Protein AF-A0A3B0RKB7-F1 (afdb_monomer_lite)

Organism: NCBI:txid652676

Radius of gyration: 38.36 Å; chains: 1; bounding box: 71×68×132 Å

Structure (mmCIF, N/CA/C/O backbone):
data_AF-A0A3B0RKB7-F1
#
_entry.id   AF-A0A3B0RKB7-F1
#
loop_
_atom_site.group_PDB
_atom_site.id
_atom_site.type_symbol
_atom_site.label_atom_id
_atom_site.label_alt_id
_atom_site.label_comp_id
_atom_site.label_asym_id
_atom_site.label_entity_id
_atom_site.label_seq_id
_atom_site.pdbx_PDB_ins_code
_atom_site.Cartn_x
_atom_site.Cartn_y
_atom_site.Cartn_z
_atom_site.occupancy
_atom_site.B_iso_or_equiv
_atom_site.auth_seq_id
_atom_site.auth_comp_id
_atom_site.auth_asym_id
_atom_site.auth_atom_id
_atom_site.pdbx_PDB_model_num
ATOM 1 N N . MET A 1 1 ? 7.328 -28.550 -30.273 1.00 40.41 1 MET A N 1
ATOM 2 C CA . MET A 1 1 ? 6.424 -29.205 -29.307 1.00 40.41 1 MET A CA 1
ATOM 3 C C . MET A 1 1 ? 5.459 -28.161 -28.787 1.00 40.41 1 MET A C 1
ATOM 5 O O . MET A 1 1 ? 5.864 -27.278 -28.044 1.00 40.41 1 MET A O 1
ATOM 9 N N . ALA A 1 2 ? 4.229 -28.211 -29.284 1.00 36.44 2 ALA A N 1
ATOM 10 C CA . ALA A 1 2 ? 3.105 -27.422 -28.811 1.00 36.44 2 ALA A CA 1
ATOM 11 C C . ALA A 1 2 ? 2.296 -28.292 -27.849 1.00 36.44 2 ALA A C 1
ATOM 13 O O . ALA A 1 2 ? 2.027 -29.433 -28.205 1.00 36.44 2 ALA A O 1
ATOM 14 N N . LEU A 1 3 ? 1.892 -27.751 -26.698 1.00 37.16 3 LEU A N 1
ATOM 15 C CA . LEU A 1 3 ? 0.678 -28.160 -25.993 1.00 37.16 3 LEU A CA 1
ATOM 16 C C . LEU A 1 3 ? 0.089 -26.943 -25.265 1.00 37.16 3 LEU A C 1
ATOM 18 O O . LEU A 1 3 ? 0.672 -26.402 -24.329 1.00 37.16 3 LEU A O 1
ATOM 22 N N . PHE A 1 4 ? -1.073 -26.524 -25.759 1.00 32.53 4 PHE A N 1
ATOM 23 C CA . PHE A 1 4 ? -2.111 -25.806 -25.028 1.00 32.53 4 PHE A CA 1
ATOM 24 C C . PHE A 1 4 ? -2.718 -26.743 -23.980 1.00 32.53 4 PHE A C 1
ATOM 26 O O . PHE A 1 4 ? -3.064 -27.859 -24.351 1.00 32.53 4 PHE A O 1
ATOM 33 N N . VAL A 1 5 ? -2.979 -26.254 -22.762 1.00 32.72 5 VAL A N 1
ATOM 34 C CA . VAL A 1 5 ? -4.225 -26.555 -22.032 1.00 32.72 5 VAL A CA 1
ATOM 35 C C . VAL A 1 5 ? -4.619 -25.317 -21.221 1.00 32.72 5 VAL A C 1
ATOM 37 O O . VAL A 1 5 ? -3.939 -24.911 -20.282 1.00 32.72 5 VAL A O 1
ATOM 40 N N . SER A 1 6 ? -5.722 -24.710 -21.652 1.00 32.00 6 SER A N 1
ATOM 41 C CA . SER A 1 6 ? -6.521 -23.719 -20.938 1.00 32.00 6 SER A CA 1
ATOM 42 C C . SER A 1 6 ? -7.272 -24.343 -19.757 1.00 32.00 6 SER A C 1
ATOM 44 O O . SER A 1 6 ? -7.524 -25.542 -19.740 1.00 32.00 6 SER A O 1
ATOM 46 N N . SER A 1 7 ? -7.808 -23.462 -18.908 1.00 28.98 7 SER A N 1
ATOM 47 C CA . SER A 1 7 ? -9.035 -23.648 -18.117 1.00 28.98 7 SER A CA 1
ATOM 48 C C . SER A 1 7 ? -8.859 -24.011 -16.641 1.00 28.98 7 SER A C 1
ATOM 50 O O . SER A 1 7 ? -8.606 -25.152 -16.275 1.00 28.98 7 SER A O 1
ATOM 52 N N . ALA A 1 8 ? -9.092 -23.007 -15.793 1.00 29.38 8 ALA A N 1
ATOM 53 C CA . ALA A 1 8 ? -9.737 -23.168 -14.491 1.00 29.38 8 ALA A CA 1
ATOM 54 C C . ALA A 1 8 ? -10.339 -21.816 -14.062 1.00 29.38 8 ALA A C 1
ATOM 56 O O . ALA A 1 8 ? -9.930 -21.211 -13.074 1.00 29.38 8 ALA A O 1
ATOM 57 N N . MET A 1 9 ? -11.299 -21.313 -14.845 1.00 31.69 9 MET A N 1
ATOM 58 C CA . MET A 1 9 ? -12.360 -20.484 -14.276 1.00 31.69 9 MET A CA 1
ATOM 59 C C . MET A 1 9 ? -13.387 -21.450 -13.700 1.00 31.69 9 MET A C 1
ATOM 61 O O . MET A 1 9 ? -14.081 -22.130 -14.447 1.00 31.69 9 MET A O 1
ATOM 65 N N . ALA A 1 10 ? -13.413 -21.563 -12.376 1.00 33.31 10 ALA A N 1
ATOM 66 C CA . ALA A 1 10 ? -14.471 -22.265 -11.674 1.00 33.31 10 ALA A CA 1
ATOM 67 C C . ALA A 1 10 ? -15.541 -21.240 -11.292 1.00 33.31 10 ALA A C 1
ATOM 69 O O . ALA A 1 10 ? -15.336 -20.406 -10.408 1.00 33.31 10 ALA A O 1
ATOM 70 N N . GLU A 1 11 ? -16.665 -21.311 -12.003 1.00 31.22 11 GLU A N 1
ATOM 71 C CA . GLU A 1 11 ? -17.961 -20.801 -11.574 1.00 31.22 11 GLU A CA 1
ATOM 72 C C . GLU A 1 11 ? -18.261 -21.304 -10.158 1.00 31.22 11 GLU A C 1
ATOM 74 O O . GLU A 1 11 ? -18.410 -22.503 -9.915 1.00 31.22 11 GLU A O 1
ATOM 79 N N . VAL A 1 12 ? -18.371 -20.378 -9.208 1.00 31.81 12 VAL A N 1
ATOM 80 C CA . VAL A 1 12 ? -19.021 -20.651 -7.928 1.00 31.81 12 VAL A CA 1
ATOM 81 C C . VAL A 1 12 ? -20.514 -20.468 -8.162 1.00 31.81 12 VAL A C 1
ATOM 83 O O . VAL A 1 12 ? -21.042 -19.361 -8.120 1.00 31.81 12 VAL A O 1
ATOM 86 N N . VAL A 1 13 ? -21.168 -21.586 -8.465 1.00 31.70 13 VAL A N 1
ATOM 87 C CA . VAL A 1 13 ? -22.622 -21.734 -8.504 1.00 31.70 13 VAL A CA 1
ATOM 88 C C . VAL A 1 13 ? -23.181 -21.438 -7.110 1.00 31.70 13 VAL A C 1
ATOM 90 O O . VAL A 1 13 ? -22.896 -22.150 -6.144 1.00 31.70 13 VAL A O 1
ATOM 93 N N . GLU A 1 14 ? -23.980 -20.377 -7.016 1.00 31.56 14 GLU A N 1
ATOM 94 C CA . GLU A 1 14 ? -24.780 -20.028 -5.845 1.00 31.56 14 GLU A CA 1
ATOM 95 C C . GLU A 1 14 ? -25.732 -21.182 -5.488 1.00 31.56 14 GLU A C 1
ATOM 97 O O . GLU A 1 14 ? -26.512 -21.654 -6.316 1.00 31.56 14 GLU A O 1
ATOM 102 N N . ARG A 1 15 ? -25.702 -21.627 -4.226 1.00 29.97 15 ARG A N 1
ATOM 103 C CA . ARG A 1 15 ? -26.813 -22.374 -3.620 1.00 29.97 15 ARG A CA 1
ATOM 104 C C . ARG A 1 15 ? -27.530 -21.478 -2.609 1.00 29.97 15 ARG A C 1
ATOM 106 O O . ARG A 1 15 ? -26.854 -20.803 -1.830 1.00 29.97 15 ARG A O 1
ATOM 113 N N . PRO A 1 16 ? -28.874 -21.506 -2.573 1.00 29.52 16 PRO A N 1
ATOM 114 C CA . PRO A 1 16 ? -29.663 -20.660 -1.694 1.00 29.52 16 PRO A CA 1
ATOM 115 C C . PRO A 1 16 ? -29.533 -21.162 -0.256 1.00 29.52 16 PRO A C 1
ATOM 117 O O . PRO A 1 16 ? -29.883 -22.302 0.058 1.00 29.52 16 PRO A O 1
ATOM 120 N N . TRP A 1 17 ? -29.016 -20.312 0.625 1.00 29.84 17 TRP A N 1
ATOM 121 C CA . TRP A 1 17 ? -29.070 -20.557 2.059 1.00 29.84 17 TRP A CA 1
ATOM 122 C C . TRP A 1 17 ? -30.499 -20.310 2.543 1.00 29.84 17 TRP A C 1
ATOM 124 O O . TRP A 1 17 ? -31.048 -19.225 2.381 1.00 29.84 17 TRP A O 1
ATOM 134 N N . LYS A 1 18 ? -31.112 -21.351 3.113 1.00 29.58 18 LYS A N 1
ATOM 135 C CA . LYS A 1 18 ? -32.343 -21.243 3.898 1.00 29.58 18 LYS A CA 1
ATOM 136 C C . LYS A 1 18 ? -32.011 -20.525 5.204 1.00 29.58 18 LYS A C 1
ATOM 138 O O . LYS A 1 18 ? -31.217 -21.036 5.992 1.00 29.58 18 LYS A O 1
ATOM 143 N N . ASP A 1 19 ? -32.642 -19.377 5.414 1.00 31.34 19 ASP A N 1
ATOM 144 C CA . ASP A 1 19 ? -32.567 -18.597 6.646 1.00 31.34 19 ASP A CA 1
ATOM 145 C C . ASP A 1 19 ? -33.030 -19.422 7.862 1.00 31.34 19 ASP A C 1
ATOM 147 O O . ASP A 1 19 ? -34.172 -19.897 7.883 1.00 31.34 19 ASP A O 1
ATOM 151 N N . PRO A 1 20 ? -32.214 -19.574 8.921 1.00 35.06 20 PRO A N 1
ATOM 152 C CA . PRO A 1 20 ? -32.759 -19.830 10.243 1.00 35.06 20 PRO A CA 1
ATOM 153 C C . PRO A 1 20 ? -33.462 -18.553 10.722 1.00 35.06 20 PRO A C 1
ATOM 155 O O . PRO A 1 20 ? -32.909 -17.459 10.629 1.00 35.06 20 PRO A O 1
ATOM 158 N N . ALA A 1 21 ? -34.698 -18.712 11.202 1.00 31.23 21 ALA A N 1
ATOM 159 C CA . ALA A 1 21 ? -35.608 -17.643 11.604 1.00 31.23 21 ALA A CA 1
ATOM 160 C C . ALA A 1 21 ? -34.891 -16.453 12.265 1.00 31.23 21 ALA A C 1
ATOM 162 O O . ALA A 1 21 ? -34.249 -16.591 13.310 1.00 31.23 21 ALA A O 1
ATOM 163 N N . ALA A 1 22 ? -35.025 -15.285 11.633 1.00 30.47 22 ALA A N 1
ATOM 164 C CA . ALA A 1 22 ? -34.419 -14.048 12.085 1.00 30.47 22 ALA A CA 1
ATOM 165 C C . ALA A 1 22 ? -34.846 -13.740 13.535 1.00 30.47 22 ALA A C 1
ATOM 167 O O . ALA A 1 22 ? -36.049 -13.672 13.819 1.00 30.47 22 ALA A O 1
ATOM 168 N N . PRO A 1 23 ? -33.906 -13.520 14.472 1.00 34.72 23 PRO A N 1
ATOM 169 C CA . PRO A 1 23 ? -34.245 -12.892 15.738 1.00 34.72 23 PRO A CA 1
ATOM 170 C C . PRO A 1 23 ? -34.828 -11.505 15.445 1.00 34.72 23 PRO A C 1
ATOM 172 O O . PRO A 1 23 ? -34.351 -10.804 14.550 1.00 34.72 23 PRO A O 1
ATOM 175 N N . LYS A 1 24 ? -35.890 -11.137 16.176 1.00 34.59 24 LYS A N 1
ATOM 176 C CA . LYS A 1 24 ? -36.628 -9.875 16.014 1.00 34.59 24 LYS A CA 1
ATOM 177 C C . LYS A 1 24 ? -35.665 -8.711 15.767 1.00 34.59 24 LYS A C 1
ATOM 179 O O . LYS A 1 24 ? -34.749 -8.491 16.555 1.00 34.59 24 LYS A O 1
ATOM 184 N N . GLU A 1 25 ? -35.900 -8.001 14.666 1.00 33.22 25 GLU A N 1
ATOM 185 C CA . GLU A 1 25 ? -35.140 -6.845 14.198 1.00 33.22 25 GLU A CA 1
ATOM 186 C C . GLU A 1 25 ? -34.996 -5.817 15.336 1.00 33.22 25 GLU A C 1
ATOM 188 O O . GLU A 1 25 ? -35.903 -5.030 15.607 1.00 33.22 25 GLU A O 1
ATOM 193 N N . ILE A 1 26 ? -33.854 -5.825 16.033 1.00 40.03 26 ILE A N 1
ATOM 194 C CA . ILE A 1 26 ? -33.471 -4.729 16.926 1.00 40.03 26 ILE A CA 1
ATOM 195 C C . ILE A 1 26 ? -33.135 -3.568 15.997 1.00 40.03 26 ILE A C 1
ATOM 197 O O . ILE A 1 26 ? -32.003 -3.449 15.534 1.00 40.03 26 ILE A O 1
ATOM 201 N N . ARG A 1 27 ? -34.130 -2.744 15.653 1.00 37.91 27 ARG A N 1
ATOM 202 C CA . ARG A 1 27 ? -33.900 -1.516 14.892 1.00 37.91 27 ARG A CA 1
ATOM 203 C C . ARG A 1 27 ? -33.059 -0.578 15.758 1.00 37.91 27 ARG A C 1
ATOM 205 O O . ARG A 1 27 ? -33.562 -0.107 16.777 1.00 37.91 27 ARG A O 1
ATOM 212 N N . PRO A 1 28 ? -31.812 -0.248 15.376 1.00 38.72 28 PRO A N 1
ATOM 213 C CA . PRO A 1 28 ? -31.050 0.775 16.069 1.00 38.72 28 PRO A CA 1
ATOM 214 C C . PRO A 1 28 ? -31.625 2.134 15.654 1.00 38.72 28 PRO A C 1
ATOM 216 O O . PRO A 1 28 ? -31.127 2.795 14.743 1.00 38.72 28 PRO A O 1
ATOM 219 N N . THR A 1 29 ? -32.735 2.548 16.261 1.00 38.84 29 THR A N 1
ATOM 220 C CA . THR A 1 29 ? -33.325 3.860 15.995 1.00 38.84 29 THR A CA 1
ATOM 221 C C . THR A 1 29 ? -32.452 4.937 16.635 1.00 38.84 29 THR A C 1
ATOM 223 O O . THR A 1 29 ? -32.434 5.104 17.849 1.00 38.84 29 THR A O 1
ATOM 226 N N . GLY A 1 30 ? -31.701 5.669 15.809 1.00 43.53 30 GLY A N 1
ATOM 227 C CA . GLY A 1 30 ? -31.130 6.977 16.156 1.00 43.53 30 GLY A CA 1
ATOM 228 C C . GLY A 1 30 ? -29.732 7.004 16.787 1.00 43.53 30 GLY A C 1
ATOM 229 O O . GLY A 1 30 ? -29.121 8.069 16.793 1.00 43.53 30 GLY A O 1
ATOM 230 N N . PHE A 1 31 ? -29.188 5.874 17.248 1.00 50.78 31 PHE A N 1
ATOM 231 C CA . PHE A 1 31 ? -27.936 5.849 18.022 1.00 50.78 31 PHE A CA 1
ATOM 232 C C . PHE A 1 31 ? -26.692 6.352 17.256 1.00 50.78 31 PHE A C 1
ATOM 234 O O . PHE A 1 31 ? -25.993 7.227 17.752 1.00 50.78 31 PHE A O 1
ATOM 241 N N . PHE A 1 32 ? -26.421 5.872 16.036 1.00 46.78 32 PHE A N 1
ATOM 242 C CA . PHE A 1 32 ? -25.223 6.301 15.286 1.00 46.78 32 PHE A CA 1
ATOM 243 C C . PHE A 1 32 ? -25.422 7.572 14.454 1.00 46.78 32 PHE A C 1
ATOM 245 O O . PHE A 1 32 ? -24.451 8.264 14.157 1.00 46.78 32 PHE A O 1
ATOM 252 N N . ASN A 1 33 ? -26.666 7.932 14.124 1.00 47.78 33 ASN A N 1
ATOM 253 C CA . ASN A 1 33 ? -26.945 9.170 13.390 1.00 47.78 33 ASN A CA 1
ATOM 254 C C . ASN A 1 33 ? -26.609 10.427 14.213 1.00 47.78 33 ASN A C 1
ATOM 256 O O . ASN A 1 33 ? -26.346 11.472 13.625 1.00 47.78 33 ASN A O 1
ATOM 260 N N . SER A 1 34 ? -26.581 10.336 15.549 1.00 49.94 34 SER A N 1
ATOM 261 C CA . SER A 1 34 ? -26.167 11.432 16.439 1.00 49.94 34 SER A CA 1
ATOM 262 C C . SER A 1 34 ? -24.643 11.584 16.569 1.00 49.94 34 SER A C 1
ATOM 264 O O . SER A 1 34 ? -24.177 12.637 16.999 1.00 49.94 34 SER A O 1
ATOM 266 N N . LEU A 1 35 ? -23.869 10.562 16.176 1.00 39.78 35 LEU A N 1
ATOM 267 C CA . LEU A 1 35 ? -22.399 10.565 16.172 1.00 39.78 35 LEU A CA 1
ATOM 268 C C . LEU A 1 35 ? -21.805 11.047 14.838 1.00 39.78 35 LEU A C 1
ATOM 270 O O . LEU A 1 35 ? -20.595 11.248 14.736 1.00 39.78 35 LEU A O 1
ATOM 274 N N . LEU A 1 36 ? -22.637 11.244 13.811 1.00 41.34 36 LEU A N 1
ATOM 275 C CA . LEU A 1 36 ? -22.221 11.878 12.565 1.00 41.34 36 LEU A CA 1
ATOM 276 C C . LEU A 1 36 ? -22.154 13.401 12.768 1.00 41.34 36 LEU A C 1
ATOM 278 O O . LEU A 1 36 ? -23.116 13.982 13.281 1.00 41.34 36 LEU A O 1
ATOM 282 N N . PRO A 1 37 ? -21.071 14.085 12.351 1.00 35.31 37 PRO A N 1
ATOM 283 C CA . PRO A 1 37 ? -21.061 15.541 12.350 1.00 35.31 37 PRO A CA 1
ATOM 284 C C . PRO A 1 37 ? -22.227 16.042 11.489 1.00 35.31 37 PRO A C 1
ATOM 286 O O . PRO A 1 37 ? -22.375 15.638 10.331 1.00 35.31 37 PRO A O 1
ATOM 289 N N . LYS A 1 38 ? -23.077 16.913 12.056 1.00 38.44 38 LYS A N 1
ATOM 290 C CA . LYS A 1 38 ? -24.093 17.643 11.282 1.00 38.44 38 LYS A CA 1
ATOM 291 C C . LYS A 1 38 ? -23.372 18.299 10.106 1.00 38.44 38 LYS A C 1
ATOM 293 O O . LYS A 1 38 ? -22.396 19.004 10.342 1.00 38.44 38 LYS A O 1
ATOM 298 N N . LYS A 1 39 ? -23.833 18.066 8.869 1.00 32.62 39 LYS A N 1
ATOM 299 C CA . LYS A 1 39 ? -23.332 18.755 7.667 1.00 32.62 39 LYS A CA 1
ATOM 300 C C . LYS A 1 39 ? -23.311 20.263 7.940 1.00 32.62 39 LYS A C 1
ATOM 302 O O . LYS A 1 39 ? -24.353 20.911 7.888 1.00 32.62 39 LYS A O 1
ATOM 307 N N . THR A 1 40 ? -22.144 20.812 8.250 1.00 37.25 40 THR A N 1
ATOM 308 C CA . THR A 1 40 ? -21.917 22.251 8.277 1.00 37.25 40 THR A CA 1
ATOM 309 C C . THR A 1 40 ? -21.877 22.720 6.830 1.00 37.25 40 THR A C 1
ATOM 311 O O . THR A 1 40 ? -21.105 22.217 6.014 1.00 37.25 40 THR A O 1
ATOM 314 N N . GLN A 1 41 ? -22.772 23.648 6.493 1.00 37.28 41 GLN A N 1
ATOM 315 C CA . GLN A 1 41 ? -22.695 24.400 5.245 1.00 37.28 41 GLN A CA 1
ATOM 316 C C . GLN A 1 41 ? -21.341 25.131 5.162 1.00 37.28 41 GLN A C 1
ATOM 318 O O . GLN A 1 41 ? -20.778 25.490 6.201 1.00 37.28 41 GLN A O 1
ATOM 323 N N . PRO A 1 42 ? -20.798 25.356 3.953 1.00 33.25 42 PRO A N 1
ATOM 324 C CA . PRO A 1 42 ? -19.500 25.996 3.793 1.00 33.25 42 PRO A CA 1
ATOM 325 C C . PRO A 1 42 ? -19.577 27.466 4.226 1.00 33.25 42 PRO A C 1
ATOM 327 O O . PRO A 1 42 ? -20.179 28.293 3.542 1.00 33.25 42 PRO A O 1
ATOM 330 N N . HIS A 1 43 ? -18.949 27.800 5.356 1.00 34.50 43 HIS A N 1
ATOM 331 C CA . HIS A 1 43 ? -18.709 29.186 5.745 1.00 34.50 43 HIS A CA 1
ATOM 332 C C . HIS A 1 43 ? -17.426 29.717 5.092 1.00 34.50 43 HIS A C 1
ATOM 334 O O . HIS A 1 43 ? -16.360 29.105 5.134 1.00 34.50 43 HIS A O 1
ATOM 340 N N . LYS A 1 44 ? -17.591 30.888 4.480 1.00 32.84 44 LYS A N 1
ATOM 341 C CA . LYS A 1 44 ? -16.600 31.775 3.864 1.00 32.84 44 LYS A CA 1
ATOM 342 C C . LYS A 1 44 ? -15.475 32.132 4.864 1.00 32.84 44 LYS A C 1
ATOM 344 O O . LYS A 1 44 ? -15.794 32.396 6.023 1.00 32.84 44 LYS A O 1
ATOM 349 N N . PRO A 1 45 ? -14.191 32.171 4.462 1.00 32.91 45 PRO A N 1
ATOM 350 C CA . PRO A 1 45 ? -13.086 32.435 5.385 1.00 32.91 45 PRO A CA 1
ATOM 351 C C . PRO A 1 45 ? -13.003 33.919 5.776 1.00 32.91 45 PRO A C 1
ATOM 353 O O . PRO A 1 45 ? -13.045 34.794 4.912 1.00 32.91 45 PRO A O 1
ATOM 356 N N . ALA A 1 46 ? -12.845 34.188 7.075 1.00 33.84 46 ALA A N 1
ATOM 357 C CA . ALA A 1 46 ? -12.473 35.491 7.625 1.00 33.84 46 ALA A CA 1
ATOM 358 C C . ALA A 1 46 ? -11.076 35.418 8.272 1.00 33.84 46 ALA A C 1
ATOM 360 O O . ALA A 1 46 ? -10.686 34.389 8.822 1.00 33.84 46 ALA A O 1
ATOM 361 N N . ALA A 1 47 ? -10.336 36.518 8.137 1.00 32.97 47 ALA A N 1
ATOM 362 C CA . ALA A 1 47 ? -8.926 36.722 8.467 1.00 32.97 47 ALA A CA 1
ATOM 363 C C . ALA A 1 47 ? -8.620 36.738 9.991 1.00 32.97 47 ALA A C 1
ATOM 365 O O . ALA A 1 47 ? -9.545 36.854 10.797 1.00 32.97 47 ALA A O 1
ATOM 366 N N . PRO A 1 48 ? -7.337 36.611 10.404 1.00 34.06 48 PRO A N 1
ATOM 367 C CA . PRO A 1 48 ? -6.953 36.325 11.786 1.00 34.06 48 PRO A CA 1
ATOM 368 C C . PRO A 1 48 ? -6.917 37.581 12.667 1.00 34.06 48 PRO A C 1
ATOM 370 O O . PRO A 1 48 ? -6.426 38.629 12.252 1.00 34.06 48 PRO A O 1
ATOM 373 N N . VAL A 1 49 ? -7.376 37.449 13.916 1.00 35.94 49 VAL A N 1
ATOM 374 C CA . VAL A 1 49 ? -7.231 38.471 14.964 1.00 35.94 49 VAL A CA 1
ATOM 375 C C . VAL A 1 49 ? -6.178 38.018 15.971 1.00 35.94 49 VAL A C 1
ATOM 377 O O . VAL A 1 49 ? -6.176 36.878 16.436 1.00 35.94 49 VAL A O 1
ATOM 380 N N . ALA A 1 50 ? -5.2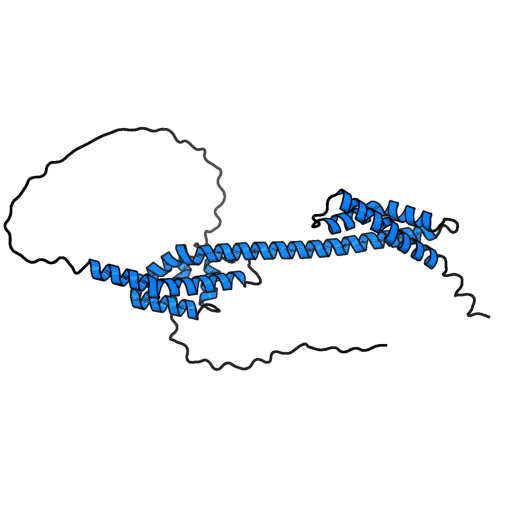66 38.946 16.247 1.00 32.97 50 ALA A N 1
ATOM 381 C CA . ALA A 1 50 ? -4.103 38.828 17.104 1.00 32.97 50 ALA A CA 1
ATOM 382 C C . ALA A 1 50 ? -4.451 38.550 18.574 1.00 32.97 50 ALA A C 1
ATOM 384 O O . ALA A 1 50 ? -5.465 39.002 19.104 1.00 32.97 50 ALA A O 1
ATOM 385 N N . GLY A 1 51 ? -3.554 37.808 19.224 1.00 29.33 51 GLY A N 1
ATOM 386 C CA . GLY A 1 51 ? -3.629 37.465 20.634 1.00 29.33 51 GLY A CA 1
ATOM 387 C C . GLY A 1 51 ? -3.317 38.634 21.565 1.00 29.33 51 GLY A C 1
ATOM 388 O O . GLY A 1 51 ? -2.564 39.552 21.244 1.00 29.33 51 GLY A O 1
ATOM 389 N N . SER A 1 52 ? -3.876 38.554 22.765 1.00 31.72 52 SER A N 1
ATOM 390 C CA . SER A 1 52 ? -3.423 39.281 23.947 1.00 31.72 52 SER A CA 1
ATOM 391 C C . SER A 1 52 ? -3.790 38.446 25.169 1.00 31.72 52 SER A C 1
ATOM 393 O O . SER A 1 52 ? -4.963 38.253 25.472 1.00 31.72 52 SER A O 1
ATOM 395 N N . ILE A 1 53 ? -2.771 37.910 25.838 1.00 32.91 53 ILE A N 1
ATOM 396 C CA . ILE A 1 53 ? -2.865 37.274 27.153 1.00 32.91 53 ILE A CA 1
ATOM 397 C C . ILE A 1 53 ? -1.965 38.098 28.068 1.00 32.91 53 ILE A C 1
ATOM 399 O O . ILE A 1 53 ? -0.777 38.222 27.788 1.00 32.91 53 ILE A O 1
ATOM 403 N N . ASN A 1 54 ? -2.524 38.631 29.155 1.00 32.50 54 ASN A N 1
ATOM 404 C CA . ASN A 1 54 ? -1.764 39.237 30.243 1.00 32.50 54 ASN A CA 1
ATOM 405 C C . ASN A 1 54 ? -2.258 38.713 31.610 1.00 32.50 54 ASN A C 1
ATOM 407 O O . ASN A 1 54 ? -3.416 38.907 31.962 1.00 32.50 54 ASN A O 1
ATOM 411 N N . ILE A 1 55 ? -1.325 38.067 32.329 1.00 31.00 55 ILE A N 1
ATOM 412 C CA . ILE A 1 55 ? -0.912 38.310 33.735 1.00 31.00 55 ILE A CA 1
ATOM 413 C C . ILE A 1 55 ? -1.904 37.971 34.896 1.00 31.00 55 ILE A C 1
ATOM 415 O O . ILE A 1 55 ? -2.834 38.720 35.162 1.00 31.00 55 ILE A O 1
ATOM 419 N N . ILE A 1 56 ? -1.691 36.809 35.566 1.00 33.72 56 ILE A N 1
ATOM 420 C CA . ILE A 1 56 ? -1.201 36.522 36.973 1.00 33.72 56 ILE A CA 1
ATOM 421 C C . ILE A 1 56 ? -1.413 37.649 38.052 1.00 33.72 56 ILE A C 1
ATOM 423 O O . ILE A 1 56 ? -1.349 38.788 37.614 1.00 33.72 56 ILE A O 1
ATOM 427 N N . PRO A 1 57 ? -1.534 37.489 39.423 1.00 44.00 57 PRO A N 1
ATOM 428 C CA . PRO A 1 57 ? -1.247 36.367 40.370 1.00 44.00 57 PRO A CA 1
ATOM 429 C C . PRO A 1 57 ? -2.208 36.114 41.591 1.00 44.00 57 PRO A C 1
ATOM 431 O O . PRO A 1 57 ? -3.051 36.925 41.949 1.00 44.00 57 PRO A O 1
ATOM 434 N N . GLU A 1 58 ? -1.966 34.975 42.275 1.00 29.62 58 GLU A N 1
ATOM 435 C CA . GLU A 1 58 ? -1.732 34.743 43.737 1.00 29.62 58 GLU A CA 1
ATOM 436 C C . GLU A 1 58 ? -2.567 35.454 44.849 1.00 29.62 58 GLU A C 1
ATOM 438 O O . GLU A 1 58 ? -2.491 36.668 45.003 1.00 29.62 58 GLU A O 1
ATOM 443 N N . LYS A 1 59 ? -3.196 34.680 45.768 1.00 31.72 59 LYS A N 1
ATOM 444 C CA . LYS A 1 59 ? -2.876 34.589 47.232 1.00 31.72 59 LYS A CA 1
ATOM 445 C C . LYS A 1 59 ? -4.000 34.005 48.126 1.00 31.72 59 LYS A C 1
ATOM 447 O O . LYS A 1 59 ? -5.116 34.496 48.168 1.00 31.72 59 LYS A O 1
ATOM 452 N N . ARG A 1 60 ? -3.580 33.010 48.926 1.00 32.19 60 ARG A N 1
ATOM 453 C CA . ARG A 1 60 ? -3.777 32.760 50.380 1.00 32.19 60 ARG A CA 1
ATOM 454 C C . ARG A 1 60 ? -5.169 32.773 51.065 1.00 32.19 60 ARG A C 1
ATOM 456 O O . ARG A 1 60 ? -5.826 33.791 51.187 1.00 32.19 60 ARG A O 1
ATOM 463 N N . ALA A 1 61 ? -5.366 31.658 51.786 1.00 32.06 61 ALA A N 1
ATOM 464 C CA . ALA A 1 61 ? -5.707 31.522 53.215 1.00 32.06 61 ALA A CA 1
ATOM 465 C C . ALA A 1 61 ? -7.160 31.672 53.731 1.00 32.06 61 ALA A C 1
ATOM 467 O O . ALA A 1 61 ? -7.734 32.749 53.790 1.00 32.06 61 ALA A O 1
ATOM 468 N N . ALA A 1 62 ? -7.606 30.543 54.304 1.00 31.75 62 ALA A N 1
ATOM 469 C CA . ALA A 1 62 ? -8.286 30.356 55.591 1.00 31.75 62 ALA A CA 1
ATOM 470 C C . ALA A 1 62 ? -9.667 30.989 55.847 1.00 31.75 62 ALA A C 1
ATOM 472 O O . ALA A 1 62 ? -9.811 32.199 55.974 1.00 31.75 62 ALA A O 1
ATOM 473 N N . LYS A 1 63 ? -10.632 30.120 56.193 1.00 35.88 63 LYS A N 1
ATOM 474 C CA . LYS A 1 63 ? -11.488 30.302 57.379 1.00 35.88 63 LYS A CA 1
ATOM 475 C C . LYS A 1 63 ? -12.022 28.960 57.887 1.00 35.88 63 LYS A C 1
ATOM 477 O O . LYS A 1 63 ? -12.818 28.287 57.244 1.00 35.88 63 LYS A O 1
ATOM 482 N N . VAL A 1 64 ? -11.548 28.606 59.079 1.00 35.75 64 VAL A N 1
ATOM 483 C CA . VAL A 1 64 ? -12.055 27.543 59.949 1.00 35.75 64 VAL A CA 1
ATOM 484 C C . VAL A 1 64 ? -13.351 28.043 60.589 1.00 35.75 64 VAL A C 1
ATOM 486 O O . VAL A 1 64 ? -13.334 29.007 61.352 1.00 35.75 64 VAL A O 1
ATOM 489 N N . GLY A 1 65 ? -14.471 27.394 60.280 1.00 36.75 65 GLY A N 1
ATOM 490 C CA . GLY A 1 65 ? -15.755 27.606 60.945 1.00 36.75 65 GLY A CA 1
ATOM 491 C C . GLY A 1 65 ? -16.028 26.487 61.946 1.00 36.75 65 GLY A C 1
ATOM 492 O O . GLY A 1 65 ? -16.280 25.352 61.554 1.00 36.75 65 GLY A O 1
ATOM 493 N N . LYS A 1 66 ? -15.980 26.804 63.244 1.00 35.03 66 LYS A N 1
ATOM 494 C CA . LYS A 1 66 ? -16.441 25.931 64.334 1.00 35.03 66 LYS A CA 1
ATOM 495 C C . LYS A 1 66 ? -17.969 25.814 64.277 1.00 35.03 66 LYS A C 1
ATOM 497 O O . LYS A 1 66 ? -18.649 26.836 64.329 1.00 35.03 66 LYS A O 1
ATOM 502 N N . ALA A 1 67 ? -18.510 24.595 64.270 1.00 36.84 67 ALA A N 1
ATOM 503 C CA . ALA A 1 67 ? -19.939 24.354 64.468 1.00 36.84 67 ALA A CA 1
ATOM 504 C C . ALA A 1 67 ? -20.187 23.354 65.609 1.00 36.84 67 ALA A C 1
ATOM 506 O O . ALA A 1 67 ? -19.626 22.264 65.666 1.00 36.84 67 ALA A O 1
ATOM 507 N N . LYS A 1 68 ? -21.025 23.821 66.537 1.00 36.44 68 LYS A N 1
ATOM 508 C CA . LYS A 1 68 ? -21.518 23.243 67.793 1.00 36.44 68 LYS A CA 1
ATOM 509 C C . LYS A 1 68 ? -21.828 21.740 67.783 1.00 36.44 68 LYS A C 1
ATOM 511 O O . LYS A 1 68 ? -22.639 21.252 67.004 1.00 36.44 68 LYS A O 1
ATOM 516 N N . VAL A 1 69 ? -21.331 21.086 68.832 1.00 36.16 69 VAL A N 1
ATOM 517 C CA . VAL A 1 69 ? -21.833 19.832 69.407 1.00 36.16 69 VAL A CA 1
ATOM 518 C C . VAL A 1 69 ? -23.308 19.985 69.803 1.00 36.16 69 VAL A C 1
ATOM 520 O O . VAL A 1 69 ? -23.655 20.846 70.613 1.00 36.16 69 VAL A O 1
ATOM 523 N N . ARG A 1 70 ? -24.177 19.106 69.291 1.00 40.00 70 ARG A N 1
ATOM 524 C CA . ARG A 1 70 ? -25.509 18.840 69.855 1.00 40.00 70 ARG A CA 1
ATOM 525 C C . ARG A 1 70 ? -25.634 17.341 70.120 1.00 40.00 70 ARG A C 1
ATOM 527 O O . ARG A 1 70 ? -25.729 16.544 69.196 1.00 40.00 70 ARG A O 1
ATOM 534 N N . LYS A 1 71 ? -25.636 16.974 71.404 1.00 42.78 71 LYS A N 1
ATOM 535 C CA . LYS A 1 71 ? -25.998 15.638 71.891 1.00 42.78 71 LYS A CA 1
ATOM 536 C C . LYS A 1 71 ? -27.498 15.402 71.661 1.00 42.78 71 LYS A C 1
ATOM 538 O O . LYS A 1 71 ? -28.305 16.203 72.131 1.00 42.78 71 LYS A O 1
ATOM 543 N N . LYS A 1 72 ? -27.871 14.289 71.022 1.00 38.81 72 LYS A N 1
ATOM 544 C CA . LYS A 1 72 ? -29.176 13.623 71.192 1.00 38.81 72 LYS A CA 1
ATOM 545 C C . LYS A 1 72 ? -28.996 12.097 71.177 1.00 38.81 72 LYS A C 1
ATOM 547 O O . LYS A 1 72 ? -28.024 11.587 70.639 1.00 38.81 72 LYS A O 1
ATOM 552 N N . LYS A 1 73 ? -29.913 11.454 71.902 1.00 37.59 73 LYS A N 1
ATOM 553 C CA . LYS A 1 73 ? -29.906 10.122 72.531 1.00 37.59 73 LYS A CA 1
ATOM 554 C C . LYS A 1 73 ? -29.734 8.909 71.594 1.00 37.59 73 LYS A C 1
ATOM 556 O O . LYS A 1 73 ? -30.025 9.022 70.407 1.00 37.59 73 LYS A O 1
ATOM 561 N N . PRO A 1 74 ? -29.327 7.752 72.162 1.00 41.66 74 PRO A N 1
ATOM 562 C CA . PRO A 1 74 ? -29.176 6.488 71.454 1.00 41.66 74 PRO A CA 1
ATOM 563 C C . PRO A 1 74 ? -30.529 5.793 71.276 1.00 41.66 74 PRO A C 1
ATOM 565 O O . PRO A 1 74 ? -31.397 5.871 72.144 1.00 41.66 74 PRO A O 1
ATOM 568 N N . GLY A 1 75 ? -30.668 5.084 70.160 1.00 46.28 75 GLY A N 1
ATOM 569 C CA . GLY A 1 75 ? -31.807 4.219 69.877 1.00 46.28 75 GLY A CA 1
ATOM 570 C C . GLY A 1 75 ? -32.413 4.502 68.513 1.00 46.28 75 GLY A C 1
ATOM 571 O O . GLY A 1 75 ? -33.372 5.256 68.428 1.00 46.28 75 GLY A O 1
ATOM 572 N N . GLN A 1 76 ? -31.847 3.897 67.464 1.00 36.03 76 GLN A N 1
ATOM 573 C CA . GLN A 1 76 ? -32.591 3.126 66.458 1.00 36.03 76 GLN A CA 1
ATOM 574 C C . GLN A 1 76 ? -31.673 2.681 65.309 1.00 36.03 76 GLN A C 1
ATOM 576 O O . GLN A 1 76 ? -31.130 3.492 64.569 1.00 36.03 76 GLN A O 1
ATOM 581 N N . VAL A 1 77 ? -31.580 1.355 65.192 1.00 41.53 77 VAL A N 1
ATOM 582 C CA . VAL A 1 77 ? -31.410 0.542 63.979 1.00 41.53 77 VAL A CA 1
ATOM 583 C C . VAL A 1 77 ? -30.202 0.849 63.089 1.00 41.53 77 VAL A C 1
ATOM 585 O O . VAL A 1 77 ? -30.213 1.703 62.206 1.00 41.53 77 VAL A O 1
ATOM 588 N N . GLU A 1 78 ? -29.195 0.001 63.268 1.00 45.28 78 GLU A N 1
ATOM 589 C CA . GLU A 1 78 ? -28.153 -0.347 62.311 1.00 45.28 78 GLU A CA 1
ATOM 590 C C . GLU A 1 78 ? -28.765 -0.658 60.923 1.00 45.28 78 GLU A C 1
ATOM 592 O O . GLU A 1 78 ? -29.247 -1.754 60.649 1.00 45.28 78 GLU A O 1
ATOM 597 N N . LYS A 1 79 ? -28.781 0.336 60.030 1.00 51.41 79 LYS A N 1
ATOM 598 C CA . LYS A 1 79 ? -28.961 0.159 58.579 1.00 51.41 79 LYS A CA 1
ATOM 599 C C . LYS A 1 79 ? -27.679 0.582 57.877 1.00 51.41 79 LYS A C 1
ATOM 601 O O . LYS A 1 79 ? -27.622 1.612 57.217 1.00 51.41 79 LYS A O 1
ATOM 606 N N . VAL A 1 80 ? -26.633 -0.219 58.023 1.00 52.19 80 VAL A N 1
ATOM 607 C CA . VAL A 1 80 ? -25.408 -0.081 57.232 1.00 52.19 80 VAL A CA 1
ATOM 608 C C . VAL A 1 80 ? -24.929 -1.490 56.913 1.00 52.19 80 VAL A C 1
ATOM 610 O O . VAL A 1 80 ? -24.418 -2.149 57.808 1.00 52.19 80 VAL A O 1
ATOM 613 N N . LYS A 1 81 ? -25.182 -1.964 55.679 1.00 46.03 81 LYS A N 1
ATOM 614 C CA . LYS A 1 81 ? -24.473 -3.084 54.998 1.00 46.03 81 LYS A CA 1
ATOM 615 C C . LYS A 1 81 ? -25.063 -3.519 53.642 1.00 46.03 81 LYS A C 1
ATOM 617 O O . LYS A 1 81 ? -24.665 -4.549 53.111 1.00 46.03 81 LYS A O 1
ATOM 622 N N . THR A 1 82 ? -26.001 -2.777 53.045 1.00 45.94 82 THR A N 1
ATOM 623 C CA . THR A 1 82 ? -26.639 -3.205 51.775 1.00 45.94 82 THR A CA 1
ATOM 624 C C . THR A 1 82 ? -26.152 -2.460 50.525 1.00 45.94 82 THR A C 1
ATOM 626 O O . THR A 1 82 ? -26.541 -2.831 49.423 1.00 45.94 82 THR A O 1
ATOM 629 N N . VAL A 1 83 ? -25.294 -1.440 50.656 1.00 47.97 83 VAL A N 1
ATOM 630 C CA . VAL A 1 83 ? -24.818 -0.653 49.499 1.00 47.97 83 VAL A CA 1
ATOM 631 C C . VAL A 1 83 ? -23.538 -1.241 48.885 1.00 47.97 83 VAL A C 1
ATOM 633 O O . VAL A 1 83 ? -23.487 -1.365 47.668 1.00 47.97 83 VAL A O 1
ATOM 636 N N . GLU A 1 84 ? -22.569 -1.713 49.682 1.00 51.53 84 GLU A N 1
ATOM 637 C CA . GLU A 1 84 ? -21.295 -2.259 49.159 1.00 51.53 84 GLU A CA 1
ATOM 638 C C . GLU A 1 84 ? -21.485 -3.517 48.297 1.00 51.53 84 GLU A C 1
ATOM 640 O O . GLU A 1 84 ? -21.046 -3.543 47.148 1.00 51.53 84 GLU A O 1
ATOM 645 N N . LYS A 1 85 ? -22.268 -4.497 48.776 1.00 57.47 85 LYS A N 1
ATOM 646 C CA . LYS A 1 85 ? -22.499 -5.784 48.085 1.00 57.47 85 LYS A CA 1
ATOM 647 C C . LYS A 1 85 ? -23.051 -5.663 46.659 1.00 57.47 85 LYS A C 1
ATOM 649 O O . LYS A 1 85 ? -22.901 -6.588 45.864 1.00 57.47 85 LYS A O 1
ATOM 654 N N . ASN A 1 86 ? -23.752 -4.574 46.343 1.00 61.78 86 ASN A N 1
ATOM 655 C CA . ASN A 1 86 ? -24.387 -4.391 45.036 1.00 61.78 86 ASN A CA 1
ATOM 656 C C . ASN A 1 86 ? -23.435 -3.739 44.016 1.00 61.78 86 ASN A C 1
ATOM 658 O O . ASN A 1 86 ? -23.586 -3.937 42.812 1.00 61.78 86 ASN A O 1
ATOM 662 N N . THR A 1 87 ? -22.446 -2.981 44.494 1.00 67.19 87 THR A N 1
ATOM 663 C CA . THR A 1 87 ? -21.353 -2.424 43.683 1.00 67.19 87 THR A CA 1
ATOM 664 C C . THR A 1 87 ? -20.369 -3.512 43.273 1.00 67.19 87 THR A C 1
ATOM 666 O O . THR A 1 87 ? -20.062 -3.621 42.088 1.00 67.19 87 THR A O 1
ATOM 669 N N . ASP A 1 88 ? -19.975 -4.376 44.211 1.00 75.75 88 ASP A N 1
ATOM 670 C CA . ASP A 1 88 ? -19.010 -5.456 43.960 1.00 75.75 88 ASP A CA 1
ATOM 671 C C . ASP A 1 88 ? -19.536 -6.444 42.913 1.00 75.75 88 ASP A C 1
ATOM 673 O O . ASP A 1 88 ? -18.854 -6.775 41.947 1.00 75.75 88 ASP A O 1
ATOM 677 N N . ARG A 1 89 ? -20.818 -6.816 43.018 1.00 81.62 89 ARG A N 1
ATOM 678 C CA . ARG A 1 89 ? -21.475 -7.719 42.063 1.00 81.62 89 ARG A CA 1
ATOM 679 C C . ARG A 1 89 ? -21.608 -7.121 40.656 1.00 81.62 89 ARG A C 1
ATOM 681 O O . ARG A 1 89 ? -21.601 -7.853 39.669 1.00 81.62 89 ARG A O 1
ATOM 688 N N . LYS A 1 90 ? -21.754 -5.796 40.544 1.00 82.50 90 LYS A N 1
ATOM 689 C CA . LYS A 1 90 ? -21.795 -5.103 39.245 1.00 82.50 90 LYS A CA 1
ATOM 690 C C . LYS A 1 90 ? -20.413 -5.009 38.609 1.00 82.50 90 LYS A C 1
ATOM 692 O O . LYS A 1 90 ? -20.316 -5.172 37.395 1.00 82.50 90 LYS A O 1
ATOM 697 N N . ALA A 1 91 ? -19.380 -4.753 39.409 1.00 87.25 91 ALA A N 1
ATOM 698 C CA . ALA A 1 91 ? -17.999 -4.753 38.942 1.00 87.25 91 ALA A CA 1
ATOM 699 C C . ALA A 1 91 ? -17.599 -6.148 38.438 1.00 87.25 91 ALA A C 1
ATOM 701 O O . ALA A 1 91 ? -17.159 -6.282 37.299 1.00 87.25 91 ALA A O 1
ATOM 702 N N . GLU A 1 92 ? -17.886 -7.191 39.218 1.00 91.69 92 GLU A N 1
ATOM 703 C CA . GLU A 1 92 ? -17.626 -8.584 38.841 1.00 91.69 92 GLU A CA 1
ATOM 704 C C . GLU A 1 92 ? -18.368 -8.985 37.555 1.00 91.69 92 GLU A C 1
ATOM 706 O O . GLU A 1 92 ? -17.781 -9.571 36.644 1.00 91.69 92 GLU A O 1
ATOM 711 N N . TRP A 1 93 ? -19.650 -8.622 37.422 1.00 92.62 93 TRP A N 1
ATOM 712 C CA . TRP A 1 93 ? -20.407 -8.856 36.186 1.00 92.62 93 TRP A CA 1
ATOM 713 C C . TRP A 1 93 ? -19.794 -8.134 34.979 1.00 92.62 93 TRP A C 1
ATOM 715 O O . TRP A 1 93 ? -19.713 -8.702 33.884 1.00 92.62 93 TRP A O 1
ATOM 725 N N . TRP A 1 94 ? -19.368 -6.880 35.159 1.00 92.19 94 TRP A N 1
ATOM 726 C CA . TRP A 1 94 ? -18.740 -6.119 34.087 1.00 92.19 94 TRP A CA 1
ATOM 727 C C . TRP A 1 94 ? -17.451 -6.794 33.628 1.00 92.19 94 TRP A C 1
ATOM 729 O O . TRP A 1 94 ? -17.264 -6.973 32.432 1.00 92.19 94 TRP A O 1
ATOM 739 N N . GLU A 1 95 ? -16.595 -7.225 34.548 1.00 92.56 95 GLU A N 1
ATOM 740 C CA . GLU A 1 95 ? -15.327 -7.874 34.209 1.00 92.56 95 GLU A CA 1
ATOM 741 C C . GLU A 1 95 ? -15.514 -9.237 33.533 1.00 92.56 95 GLU A C 1
ATOM 743 O O . GLU A 1 95 ? -14.817 -9.543 32.566 1.00 92.56 95 GLU A O 1
ATOM 748 N N . THR A 1 96 ? -16.476 -10.035 33.999 1.00 91.75 96 THR A N 1
ATOM 749 C CA . THR A 1 96 ? -16.662 -11.423 33.544 1.00 91.75 96 THR A CA 1
ATOM 750 C C . THR A 1 96 ? -17.538 -11.561 32.300 1.00 91.75 96 THR A C 1
ATOM 752 O O . THR A 1 96 ? -17.325 -12.475 31.504 1.00 91.75 96 THR A O 1
ATOM 755 N N . VAL A 1 97 ? -18.518 -10.671 32.102 1.00 92.50 97 VAL A N 1
ATOM 756 C CA . VAL A 1 97 ? -19.520 -10.794 31.025 1.00 92.50 97 VAL A CA 1
ATOM 757 C C . VAL A 1 97 ? -19.572 -9.549 30.141 1.00 92.50 97 VAL A C 1
ATOM 759 O O . VAL A 1 97 ? -19.562 -9.670 28.914 1.00 92.50 97 VAL A O 1
ATOM 762 N N . GLY A 1 98 ? -19.610 -8.354 30.739 1.00 90.94 98 GLY A N 1
ATOM 763 C CA . GLY A 1 98 ? -19.731 -7.089 30.004 1.00 90.94 98 GLY A CA 1
ATOM 764 C C . GLY A 1 98 ? -18.534 -6.814 29.094 1.00 90.94 98 GLY A C 1
ATOM 765 O O . GLY A 1 98 ? -18.662 -6.707 27.872 1.00 90.94 98 GLY A O 1
ATOM 766 N N . ASN A 1 99 ? -17.357 -6.742 29.701 1.00 93.25 99 ASN A N 1
ATOM 767 C CA . ASN A 1 99 ? -16.105 -6.356 29.075 1.00 93.25 99 ASN A CA 1
ATOM 768 C C . ASN A 1 99 ? -15.681 -7.311 27.941 1.00 93.25 99 ASN A C 1
ATOM 770 O O . ASN A 1 99 ? -15.364 -6.828 26.849 1.00 93.25 99 ASN A O 1
ATOM 774 N N . PRO A 1 100 ? -15.758 -8.650 28.102 1.00 97.25 100 PRO A N 1
ATOM 775 C CA . PRO A 1 100 ? -15.446 -9.570 27.011 1.00 97.25 100 PRO A CA 1
ATOM 776 C C . PRO A 1 100 ? -16.355 -9.388 25.789 1.00 97.25 100 PRO A C 1
ATOM 778 O O . PRO A 1 100 ? -15.872 -9.420 24.658 1.00 97.25 100 PRO A O 1
ATOM 781 N N . ALA A 1 101 ? -17.656 -9.144 25.988 1.00 95.94 101 ALA A N 1
ATOM 782 C CA . ALA A 1 101 ? -18.590 -8.934 24.881 1.00 95.94 101 ALA A CA 1
ATOM 783 C C . ALA A 1 101 ? -18.311 -7.619 24.130 1.00 95.94 101 ALA A C 1
ATOM 785 O O . ALA A 1 101 ? -18.333 -7.588 22.897 1.00 95.94 101 ALA A O 1
ATOM 786 N N . VAL A 1 102 ? -17.992 -6.548 24.866 1.00 96.75 102 VAL A N 1
ATOM 787 C CA . VAL A 1 102 ? -17.587 -5.248 24.306 1.00 96.75 102 VAL A CA 1
ATOM 788 C C . VAL A 1 102 ? -16.323 -5.389 23.458 1.00 96.75 102 VAL A C 1
ATOM 790 O O . VAL A 1 102 ? -16.285 -4.921 22.317 1.00 96.75 102 VAL A O 1
ATOM 793 N N . PHE A 1 103 ? -15.296 -6.066 23.973 1.00 97.25 103 PHE A N 1
ATOM 794 C CA . PHE A 1 103 ? -14.048 -6.234 23.236 1.00 97.25 103 PHE A CA 1
ATOM 795 C C . PHE A 1 103 ? -14.163 -7.193 22.051 1.00 97.25 103 PHE A C 1
ATOM 797 O O . PHE A 1 103 ? -13.562 -6.921 21.015 1.00 97.25 103 PHE A O 1
ATOM 804 N N . ALA A 1 104 ? -15.006 -8.226 22.125 1.00 97.38 104 ALA A N 1
ATOM 805 C CA . ALA A 1 104 ? -15.285 -9.081 20.971 1.00 97.38 104 ALA A CA 1
ATOM 806 C C . ALA A 1 104 ? -15.856 -8.277 19.786 1.00 97.38 104 ALA A C 1
ATOM 808 O O . ALA A 1 104 ? -15.398 -8.420 18.649 1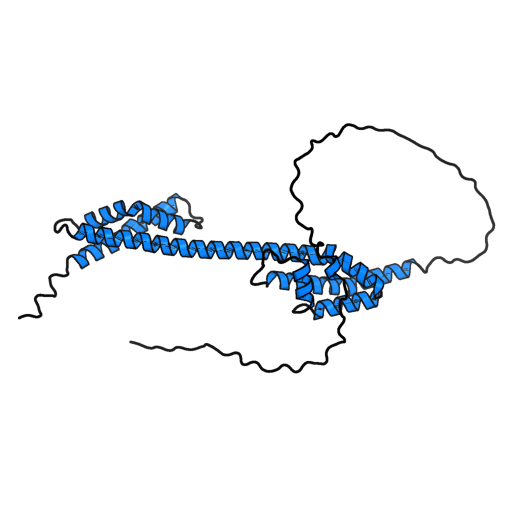.00 97.38 104 ALA A O 1
ATOM 809 N N . PHE A 1 105 ? -16.810 -7.376 20.045 1.00 97.50 105 PHE A N 1
ATOM 810 C CA . PHE A 1 105 ? -17.353 -6.501 19.004 1.00 97.50 105 PHE A CA 1
ATOM 811 C C . PHE A 1 105 ? -16.328 -5.474 18.496 1.00 97.50 105 PHE A C 1
ATOM 813 O O . PHE A 1 105 ? -16.223 -5.254 17.282 1.00 97.50 105 PHE A O 1
ATOM 820 N N . ARG A 1 106 ? -15.538 -4.875 19.399 1.00 97.44 106 ARG A N 1
ATOM 821 C CA . ARG A 1 106 ? -14.429 -3.976 19.034 1.00 97.44 106 ARG A CA 1
ATOM 822 C C . ARG A 1 106 ? -13.478 -4.664 18.058 1.00 97.44 106 ARG A C 1
ATOM 824 O O . ARG A 1 106 ? -13.199 -4.125 16.989 1.00 97.44 106 ARG A O 1
ATOM 831 N N . ASP A 1 107 ? -13.009 -5.854 18.409 1.00 97.56 107 ASP A N 1
ATOM 832 C CA . ASP A 1 107 ? -11.989 -6.575 17.651 1.00 97.56 107 ASP A CA 1
ATOM 833 C C . ASP A 1 107 ? -12.524 -7.026 16.289 1.00 97.56 107 ASP A C 1
ATOM 835 O O . ASP A 1 107 ? -11.826 -6.907 15.277 1.00 97.56 107 ASP A O 1
ATOM 839 N N . CYS A 1 108 ? -13.795 -7.438 16.223 1.00 97.81 108 CYS A N 1
ATOM 840 C CA . CYS A 1 108 ? -14.462 -7.692 14.950 1.00 97.81 108 CYS A CA 1
ATOM 841 C C . CYS A 1 108 ? -14.515 -6.431 14.072 1.00 97.81 108 CYS A C 1
ATOM 843 O O . CYS A 1 108 ? -14.149 -6.481 12.897 1.00 97.81 108 CYS A O 1
ATOM 845 N N . SER A 1 109 ? -14.906 -5.284 14.637 1.00 96.12 109 SER A N 1
ATOM 846 C CA . SER A 1 109 ? -15.002 -4.013 13.903 1.00 96.12 109 SER A CA 1
ATOM 847 C C . SER A 1 109 ? -13.642 -3.547 13.375 1.00 96.12 109 SER A C 1
ATOM 849 O O . SER A 1 109 ? -13.533 -3.091 12.237 1.00 96.12 109 SER A O 1
ATOM 851 N N . VAL A 1 110 ? -12.582 -3.718 14.169 1.00 96.81 110 VAL A N 1
ATOM 852 C CA . VAL A 1 110 ? -11.194 -3.454 13.761 1.00 96.81 110 VAL A CA 1
ATOM 853 C C . VAL A 1 110 ? -10.781 -4.373 12.614 1.00 96.81 110 VAL A C 1
ATOM 855 O O . VAL A 1 110 ? -10.219 -3.909 11.621 1.00 96.81 110 VAL A O 1
ATOM 858 N N . LYS A 1 111 ? -11.085 -5.671 12.704 1.00 96.31 111 LYS A N 1
ATOM 859 C CA . LYS A 1 111 ? -10.799 -6.634 11.632 1.00 96.31 111 LYS A CA 1
ATOM 860 C C . LYS A 1 111 ? -11.551 -6.284 10.346 1.00 96.31 111 LYS A C 1
ATOM 862 O O . LYS A 1 111 ? -10.960 -6.321 9.269 1.00 96.31 111 LYS A O 1
ATOM 867 N N . PHE A 1 112 ? -12.819 -5.892 10.454 1.00 94.50 112 PHE A N 1
ATOM 868 C CA . PHE A 1 112 ? -13.613 -5.417 9.324 1.00 94.50 112 PHE A CA 1
ATOM 869 C C . PHE A 1 112 ? -12.985 -4.177 8.673 1.00 94.50 112 PHE A C 1
ATOM 871 O O . PHE A 1 112 ? -12.830 -4.143 7.454 1.00 94.50 112 PHE A O 1
ATOM 878 N N . ALA A 1 113 ? -12.544 -3.201 9.473 1.00 93.56 113 ALA A N 1
ATOM 879 C CA . ALA A 1 113 ? -11.858 -2.006 8.982 1.00 93.56 113 ALA A CA 1
ATOM 880 C C . ALA A 1 113 ? -10.571 -2.345 8.206 1.00 93.56 113 ALA A C 1
ATOM 882 O O . ALA A 1 113 ? -10.351 -1.819 7.115 1.00 93.56 113 ALA A O 1
ATOM 883 N N . LYS A 1 114 ? -9.752 -3.271 8.727 1.00 91.38 114 LYS A N 1
ATOM 884 C CA . LYS A 1 114 ? -8.511 -3.729 8.072 1.00 91.38 114 LYS A CA 1
ATOM 885 C C . LYS A 1 114 ? -8.760 -4.467 6.757 1.00 91.38 114 LYS A C 1
ATOM 887 O O . LYS A 1 114 ? -7.923 -4.412 5.862 1.00 91.38 114 LYS A O 1
ATOM 892 N N . ASN A 1 115 ? -9.901 -5.135 6.628 1.00 90.06 115 ASN A N 1
ATOM 893 C CA . ASN A 1 115 ? -10.243 -5.923 5.446 1.00 90.06 115 ASN A CA 1
ATOM 894 C C . ASN A 1 115 ? -10.948 -5.115 4.349 1.00 90.06 115 ASN A C 1
ATOM 896 O O . ASN A 1 115 ? -11.287 -5.679 3.308 1.00 90.06 115 ASN A O 1
ATOM 900 N N . GLN A 1 116 ? -11.159 -3.808 4.532 1.00 85.38 116 GLN A N 1
ATOM 901 C CA . GLN A 1 116 ? -11.720 -2.986 3.466 1.00 85.38 116 GLN A CA 1
ATOM 902 C C . GLN A 1 116 ? -10.741 -2.873 2.293 1.00 85.38 116 GLN A C 1
ATOM 904 O O . GLN A 1 116 ? -9.615 -2.388 2.427 1.00 85.38 116 GLN A O 1
ATOM 909 N N . THR A 1 117 ? -11.192 -3.325 1.125 1.00 72.38 117 THR A N 1
ATOM 910 C CA . THR A 1 117 ? -10.413 -3.345 -0.120 1.00 72.38 117 THR A CA 1
ATOM 911 C C . THR A 1 117 ? -10.237 -1.953 -0.714 1.00 72.38 117 THR A C 1
ATOM 913 O O . THR A 1 117 ? -9.198 -1.663 -1.298 1.00 72.38 117 THR A O 1
ATOM 916 N N . VAL A 1 118 ? -11.211 -1.066 -0.502 1.00 69.56 118 VAL A N 1
ATOM 917 C CA . VAL A 1 118 ? -11.169 0.337 -0.918 1.00 69.56 118 VAL A CA 1
ATOM 918 C C . VAL A 1 118 ? -11.621 1.190 0.255 1.00 69.56 118 VAL A C 1
ATOM 920 O O . VAL A 1 118 ? -12.786 1.153 0.645 1.00 69.56 118 VAL A O 1
ATOM 923 N N . VAL A 1 119 ? -10.699 1.966 0.825 1.00 71.88 119 VAL A N 1
ATOM 924 C CA . VAL A 1 119 ? -11.050 2.937 1.863 1.00 71.88 119 VAL A CA 1
ATOM 925 C C . VAL A 1 119 ? -11.169 4.288 1.183 1.00 71.88 119 VAL A C 1
ATOM 927 O O . VAL A 1 119 ? -10.171 4.969 0.956 1.00 71.88 119 VAL A O 1
ATOM 930 N N . ALA A 1 120 ? -12.395 4.686 0.848 1.00 72.19 120 ALA A N 1
ATOM 931 C CA . ALA A 1 120 ? -12.634 6.027 0.338 1.00 72.19 120 ALA A CA 1
ATOM 932 C C . ALA A 1 120 ? -12.181 7.080 1.368 1.00 72.19 120 ALA A C 1
ATOM 934 O O . ALA A 1 120 ? -12.274 6.886 2.587 1.00 72.19 120 ALA A O 1
ATOM 935 N N . ASN A 1 121 ? -11.738 8.242 0.883 1.00 68.19 121 ASN A N 1
ATOM 936 C CA . ASN A 1 121 ? -11.406 9.377 1.755 1.00 68.19 121 ASN A CA 1
ATOM 937 C C . ASN A 1 121 ? -12.620 9.846 2.578 1.00 68.19 121 ASN A C 1
ATOM 939 O O . ASN A 1 121 ? -12.458 10.430 3.643 1.00 68.19 121 ASN A O 1
ATOM 943 N N . THR A 1 122 ? -13.833 9.535 2.115 1.00 73.00 122 THR A N 1
ATOM 944 C CA . THR A 1 122 ? -15.105 9.830 2.787 1.00 73.00 122 THR A CA 1
ATOM 945 C C . THR A 1 122 ? -15.516 8.782 3.827 1.00 73.00 122 THR A C 1
ATOM 947 O O . THR A 1 122 ? -16.490 8.994 4.551 1.00 73.00 122 THR A O 1
ATOM 950 N N . THR A 1 123 ? -14.799 7.659 3.937 1.00 83.19 123 THR A N 1
ATOM 951 C CA . THR A 1 123 ? -15.085 6.629 4.939 1.00 83.19 123 THR A CA 1
ATOM 952 C C . THR A 1 123 ? -14.688 7.135 6.325 1.00 83.19 123 THR A C 1
ATOM 954 O O . THR A 1 123 ? -13.505 7.330 6.613 1.00 83.19 123 THR A O 1
ATOM 957 N N . THR A 1 124 ? -15.682 7.340 7.190 1.00 89.44 124 THR A N 1
ATOM 958 C CA . THR A 1 124 ? -15.482 7.709 8.597 1.00 89.44 124 THR A CA 1
ATOM 959 C C . THR A 1 124 ? -15.452 6.458 9.482 1.00 89.44 124 THR A C 1
ATOM 961 O O . THR A 1 124 ? -16.133 5.476 9.164 1.00 89.44 124 THR A O 1
ATOM 964 N N . PRO A 1 125 ? -14.739 6.476 10.624 1.00 91.50 125 PRO A N 1
ATOM 965 C CA . PRO A 1 125 ? -14.756 5.361 11.576 1.00 91.50 125 PRO A CA 1
ATOM 966 C C . PRO A 1 125 ? -16.178 4.967 12.016 1.00 91.50 125 PRO A C 1
ATOM 968 O O . PRO A 1 125 ? -16.500 3.784 12.100 1.00 91.50 125 PRO A O 1
ATOM 971 N N . ALA A 1 126 ? -17.072 5.947 12.195 1.00 91.19 126 ALA A N 1
ATOM 972 C CA . ALA A 1 126 ? -18.474 5.706 12.545 1.00 91.19 126 ALA A CA 1
ATOM 973 C C . ALA A 1 126 ? -19.247 4.940 11.453 1.00 91.19 126 ALA A C 1
ATOM 975 O O . ALA A 1 126 ? -20.013 4.022 11.761 1.00 91.19 126 ALA A O 1
ATOM 976 N N . ASN A 1 127 ? -19.019 5.266 10.175 1.00 90.94 127 ASN A N 1
ATOM 977 C CA . ASN A 1 127 ? -19.636 4.548 9.056 1.00 90.94 127 ASN A CA 1
ATOM 978 C C . ASN A 1 127 ? -19.137 3.102 8.977 1.00 90.94 127 ASN A C 1
ATOM 980 O O . ASN A 1 127 ? -19.914 2.198 8.664 1.00 90.94 127 ASN A O 1
ATOM 984 N N . VAL A 1 128 ? -17.861 2.871 9.294 1.00 91.56 128 VAL A N 1
ATOM 985 C CA . VAL A 1 128 ? -17.275 1.526 9.327 1.00 91.56 128 VAL A CA 1
ATOM 986 C C . VAL A 1 128 ? -17.892 0.687 10.430 1.00 91.56 128 VAL A C 1
ATOM 988 O O . VAL A 1 128 ? -18.339 -0.417 10.143 1.00 91.56 128 VAL A O 1
ATOM 991 N N . ILE A 1 129 ? -18.003 1.220 11.648 1.00 92.75 129 ILE A N 1
ATOM 992 C CA . ILE A 1 129 ? -18.667 0.527 12.761 1.00 92.75 129 ILE A CA 1
ATOM 993 C C . ILE A 1 129 ? -20.122 0.214 12.398 1.00 92.75 129 ILE A C 1
ATOM 995 O O . ILE A 1 129 ? -20.552 -0.930 12.512 1.00 92.75 129 ILE A O 1
ATOM 999 N N . THR A 1 130 ? -20.861 1.194 11.871 1.00 91.69 130 THR A N 1
ATOM 1000 C CA . THR A 1 130 ? -22.263 1.000 11.463 1.00 91.69 130 THR A CA 1
ATOM 1001 C C . THR A 1 130 ? -22.403 -0.085 10.392 1.00 91.69 130 THR A C 1
ATOM 1003 O O . THR A 1 130 ? -23.358 -0.859 10.412 1.00 91.69 130 THR A O 1
ATOM 1006 N N . SER A 1 131 ? -21.455 -0.161 9.457 1.00 92.25 131 SER A N 1
ATOM 1007 C CA . SER A 1 131 ? -21.448 -1.185 8.407 1.00 92.25 131 SER A CA 1
ATOM 1008 C C . SER A 1 131 ? -21.070 -2.557 8.964 1.00 92.25 131 SER A C 1
ATOM 1010 O O . SER A 1 131 ? -21.731 -3.543 8.644 1.00 92.25 131 SER A O 1
ATOM 1012 N N . ALA A 1 132 ? -20.071 -2.621 9.849 1.00 93.50 132 ALA A N 1
ATOM 1013 C CA . ALA A 1 132 ? -19.650 -3.844 10.526 1.00 93.50 132 ALA A CA 1
ATOM 1014 C C . ALA A 1 132 ? -20.815 -4.467 11.310 1.00 93.50 132 ALA A C 1
ATOM 1016 O O . ALA A 1 132 ? -21.078 -5.661 11.189 1.00 93.50 132 ALA A O 1
ATOM 1017 N N . MET A 1 133 ? -21.578 -3.644 12.036 1.00 93.62 133 MET A N 1
ATOM 1018 C CA . MET A 1 133 ? -22.763 -4.071 12.791 1.00 93.62 133 MET A CA 1
ATOM 1019 C C . MET A 1 133 ? -23.866 -4.688 11.935 1.00 93.62 133 MET A C 1
ATOM 1021 O O . MET A 1 133 ? -24.623 -5.518 12.423 1.00 93.62 133 MET A O 1
ATOM 1025 N N . LYS A 1 134 ? -23.996 -4.251 10.681 1.00 92.75 134 LYS A N 1
ATOM 1026 C CA . LYS A 1 134 ? -25.031 -4.730 9.754 1.00 92.75 134 LYS A CA 1
ATOM 1027 C C . LYS A 1 134 ? -24.582 -5.929 8.925 1.00 92.75 134 LYS A C 1
ATOM 1029 O O . LYS A 1 134 ? -25.369 -6.444 8.143 1.00 92.75 134 LYS A O 1
ATOM 1034 N N . THR A 1 135 ? -23.312 -6.311 9.030 1.00 92.25 135 THR A N 1
ATOM 1035 C CA . THR A 1 135 ? -22.700 -7.317 8.163 1.00 92.25 135 THR A CA 1
ATOM 1036 C C . THR A 1 135 ? -21.883 -8.299 9.003 1.00 92.25 135 THR A C 1
ATOM 1038 O O . THR A 1 135 ? -22.442 -9.041 9.806 1.00 92.25 135 THR A O 1
ATOM 1041 N N . SER A 1 136 ? -20.559 -8.300 8.862 1.00 92.44 136 SER A N 1
ATOM 1042 C CA . SER A 1 136 ? -19.673 -9.332 9.402 1.00 92.44 136 SER A CA 1
ATOM 1043 C C . SER A 1 136 ? -19.570 -9.364 10.927 1.00 92.44 136 SER A C 1
ATOM 1045 O O . SER A 1 136 ? -19.042 -10.335 11.449 1.00 92.44 136 SER A O 1
ATOM 1047 N N . CYS A 1 137 ? -20.011 -8.313 11.626 1.00 96.69 137 CYS A N 1
ATOM 1048 C CA . CYS A 1 137 ? -19.941 -8.195 13.087 1.00 96.69 137 CYS A CA 1
ATOM 1049 C C . CYS A 1 137 ? -21.322 -8.100 13.747 1.00 96.69 137 CYS A C 1
ATOM 1051 O O . CYS A 1 137 ? -21.437 -7.649 14.889 1.00 96.69 137 CYS A O 1
ATOM 1053 N N . GLN A 1 138 ? -22.386 -8.480 13.031 1.00 96.25 138 GLN A N 1
ATOM 1054 C CA . GLN A 1 138 ? -23.753 -8.426 13.548 1.00 96.25 138 GLN A CA 1
ATOM 1055 C C . GLN A 1 138 ? -23.939 -9.319 14.781 1.00 96.25 138 GLN A C 1
ATOM 1057 O O . GLN A 1 138 ? -24.618 -8.924 15.728 1.00 96.25 138 GLN A O 1
ATOM 1062 N N . ILE A 1 139 ? -23.328 -10.507 14.794 1.00 96.56 139 ILE A N 1
ATOM 1063 C CA . ILE A 1 139 ? -23.471 -11.480 15.885 1.00 96.56 139 ILE A CA 1
ATOM 1064 C C . ILE A 1 139 ? -22.823 -10.941 17.165 1.00 96.56 139 ILE A C 1
ATOM 1066 O O . ILE A 1 139 ? -23.422 -10.973 18.239 1.00 96.56 139 ILE A O 1
ATOM 1070 N N . GLU A 1 140 ? -21.608 -10.422 17.053 1.00 97.25 140 GLU A N 1
ATOM 1071 C CA . GLU A 1 140 ? -20.829 -9.838 18.139 1.00 97.25 140 GLU A CA 1
ATOM 1072 C C . GLU A 1 140 ? -21.523 -8.587 18.677 1.00 97.25 140 GLU A C 1
ATOM 1074 O O . GLU A 1 140 ? -21.644 -8.423 19.891 1.00 97.25 140 GLU A O 1
ATOM 1079 N N . PHE A 1 141 ? -22.058 -7.751 17.781 1.00 96.19 141 PHE A N 1
ATOM 1080 C CA . PHE A 1 141 ? -22.862 -6.596 18.162 1.00 96.19 141 PHE A CA 1
ATOM 1081 C C . PHE A 1 141 ? -24.118 -7.009 18.937 1.00 96.19 141 PHE A C 1
ATOM 1083 O O . PHE A 1 141 ? -24.375 -6.473 20.013 1.00 96.19 141 PHE A O 1
ATOM 1090 N N . ALA A 1 142 ? -24.885 -7.977 18.428 1.00 95.31 142 ALA A N 1
ATOM 1091 C CA . ALA A 1 142 ? -26.112 -8.443 19.070 1.00 95.31 142 ALA A CA 1
ATOM 1092 C C . ALA A 1 142 ? -25.840 -9.048 20.456 1.00 95.31 142 ALA A C 1
ATOM 1094 O O . ALA A 1 142 ? -26.574 -8.767 21.403 1.00 95.31 142 ALA A O 1
ATOM 1095 N N . LYS A 1 143 ? -24.755 -9.822 20.603 1.00 95.88 143 LYS A N 1
ATOM 1096 C CA . LYS A 1 143 ? -24.312 -10.367 21.896 1.00 95.88 143 LYS A CA 1
ATOM 1097 C C . LYS A 1 143 ? -23.965 -9.257 22.883 1.00 95.88 143 LYS A C 1
ATOM 1099 O O . LYS A 1 143 ? -24.474 -9.259 24.000 1.00 95.88 143 LYS A O 1
ATOM 1104 N N . MET A 1 144 ? -23.142 -8.296 22.468 1.00 96.88 144 MET A N 1
ATOM 1105 C CA . MET A 1 144 ? -22.780 -7.148 23.299 1.00 96.88 144 MET A CA 1
ATOM 1106 C C . MET A 1 144 ? -24.018 -6.342 23.710 1.00 96.88 144 MET A C 1
ATOM 1108 O O . MET A 1 144 ? -24.196 -6.055 24.891 1.00 96.88 144 MET A O 1
ATOM 1112 N N . ALA A 1 145 ? -24.895 -6.008 22.761 1.00 94.19 145 ALA A N 1
ATOM 1113 C CA . ALA A 1 145 ? -26.123 -5.271 23.036 1.00 94.19 145 ALA A CA 1
ATOM 1114 C C . ALA A 1 145 ? -27.024 -6.030 24.023 1.00 94.19 145 ALA A C 1
ATOM 1116 O O . ALA A 1 145 ? -27.496 -5.442 24.993 1.00 94.19 145 ALA A O 1
ATOM 1117 N N . GLY A 1 146 ? -27.197 -7.342 23.832 1.00 93.56 146 GLY A N 1
ATOM 1118 C CA . GLY A 1 146 ? -27.960 -8.199 24.740 1.00 93.56 146 GLY A CA 1
ATOM 1119 C C . GLY A 1 146 ? -27.391 -8.222 26.160 1.00 93.56 146 GLY A C 1
ATOM 1120 O O . GLY A 1 146 ? -28.146 -8.076 27.120 1.00 93.56 146 GLY A O 1
ATOM 1121 N N . VAL A 1 147 ? -26.065 -8.327 26.304 1.00 95.19 147 VAL A N 1
ATOM 1122 C CA . VAL A 1 147 ? -25.384 -8.264 27.608 1.00 95.19 147 VAL A CA 1
ATOM 1123 C C . VAL A 1 147 ? -25.618 -6.912 28.284 1.00 95.19 147 VAL A C 1
ATOM 1125 O O . VAL A 1 147 ? -26.017 -6.869 29.448 1.00 95.19 147 VAL A O 1
ATOM 1128 N N . LEU A 1 148 ? -25.433 -5.803 27.564 1.00 93.69 148 LEU A N 1
ATOM 1129 C CA . LEU A 1 148 ? -25.610 -4.459 28.121 1.00 93.69 148 LEU A CA 1
ATOM 1130 C C . LEU A 1 148 ? -27.061 -4.190 28.533 1.00 93.69 148 LEU A C 1
ATOM 1132 O O . LEU A 1 148 ? -27.296 -3.661 29.619 1.00 93.69 148 LEU A O 1
ATOM 1136 N N . ILE A 1 149 ? -28.031 -4.573 27.700 1.00 93.38 149 ILE A N 1
ATOM 1137 C CA . ILE A 1 149 ? -29.458 -4.424 28.008 1.00 93.38 149 ILE A CA 1
ATOM 1138 C C . ILE A 1 149 ? -29.830 -5.292 29.214 1.00 93.38 149 ILE A C 1
ATOM 1140 O O . ILE A 1 149 ? -30.502 -4.805 30.121 1.00 93.38 149 ILE A O 1
ATOM 1144 N N . GLY A 1 150 ? -29.360 -6.542 29.266 1.00 92.06 150 GLY A N 1
ATOM 1145 C CA . GLY A 1 150 ? -29.642 -7.462 30.369 1.00 92.06 150 GLY A CA 1
ATOM 1146 C C . GLY A 1 150 ? -29.060 -7.012 31.713 1.00 92.06 150 GLY A C 1
ATOM 1147 O O . GLY A 1 150 ? -29.706 -7.188 32.742 1.00 92.06 150 GLY A O 1
ATOM 1148 N N . GLY A 1 151 ? -27.866 -6.409 31.718 1.00 90.06 151 GLY A N 1
ATOM 1149 C CA . GLY A 1 151 ? -27.200 -5.969 32.950 1.00 90.06 151 GLY A CA 1
ATOM 1150 C C . GLY A 1 151 ? -27.556 -4.555 33.418 1.00 90.06 151 GLY A C 1
ATOM 1151 O O . GLY A 1 151 ? -27.609 -4.301 34.622 1.00 90.06 151 GLY A O 1
ATOM 1152 N N . LEU A 1 152 ? -27.795 -3.620 32.492 1.00 89.06 152 LEU A N 1
ATOM 1153 C CA . LEU A 1 152 ? -27.970 -2.191 32.802 1.00 89.06 152 LEU A CA 1
ATOM 1154 C C . LEU A 1 152 ? -29.399 -1.679 32.566 1.00 89.06 152 LEU A C 1
ATOM 1156 O O . LEU A 1 152 ? -29.748 -0.588 33.030 1.00 89.06 152 LEU A O 1
ATOM 1160 N N . GLY A 1 153 ? -30.217 -2.442 31.839 1.00 90.00 153 GLY A N 1
ATOM 1161 C CA . GLY A 1 153 ? -31.492 -1.990 31.294 1.00 90.00 153 GLY A CA 1
ATOM 1162 C C . GLY A 1 153 ? -31.322 -1.145 30.027 1.00 90.00 153 GLY A C 1
ATOM 1163 O O . GLY A 1 153 ? -30.271 -0.558 29.764 1.00 90.00 153 GLY A O 1
ATOM 1164 N N . GLU A 1 154 ? -32.390 -1.052 29.237 1.00 86.62 154 GLU A N 1
ATOM 1165 C CA . GLU A 1 154 ? -32.364 -0.463 27.892 1.00 86.62 154 GLU A CA 1
ATOM 1166 C C . GLU A 1 154 ? -31.881 1.000 27.873 1.00 86.62 154 GLU A C 1
ATOM 1168 O O . GLU A 1 154 ? -30.952 1.343 27.139 1.00 86.62 154 GLU A O 1
ATOM 1173 N N . LYS A 1 155 ? -32.426 1.867 28.739 1.00 86.94 155 LYS A N 1
ATOM 1174 C CA . LYS A 1 155 ? -32.046 3.294 28.788 1.00 86.94 155 LYS A CA 1
ATOM 1175 C C . LYS A 1 155 ? -30.564 3.497 29.118 1.00 86.94 155 LYS A C 1
ATOM 1177 O O . LYS A 1 155 ? -29.881 4.257 28.434 1.00 86.94 155 LYS A O 1
ATOM 1182 N N . SER A 1 156 ? -30.066 2.803 30.139 1.00 88.94 156 SER A N 1
ATOM 1183 C CA . SER A 1 156 ? -28.667 2.892 30.573 1.00 88.94 156 SER A CA 1
ATOM 1184 C C . SER A 1 156 ? -27.716 2.290 29.538 1.00 88.94 156 SER A C 1
ATOM 1186 O O . SER A 1 156 ? -26.625 2.816 29.331 1.00 88.94 156 SER A O 1
ATOM 1188 N N . SER A 1 157 ? -28.139 1.223 28.849 1.00 88.00 157 SER A N 1
ATOM 1189 C CA . SER A 1 157 ? -27.337 0.576 27.808 1.00 88.00 157 SER A CA 1
ATOM 1190 C C . SER A 1 157 ? -27.047 1.511 26.629 1.00 88.00 157 SER A C 1
ATOM 1192 O O . SER A 1 157 ? -25.919 1.543 26.150 1.00 88.00 157 SER A O 1
ATOM 1194 N N . ASN A 1 158 ? -28.005 2.353 26.225 1.00 85.94 158 ASN A N 1
ATOM 1195 C CA . ASN A 1 158 ? -27.807 3.328 25.147 1.00 85.94 158 ASN A CA 1
ATOM 1196 C C . ASN A 1 158 ? -26.796 4.425 25.521 1.00 85.94 158 ASN A C 1
ATOM 1198 O O . ASN A 1 158 ? -25.950 4.806 24.707 1.00 85.94 158 ASN A O 1
ATOM 1202 N N . ALA A 1 159 ? -26.844 4.914 26.764 1.00 88.88 159 ALA A N 1
ATOM 1203 C CA . ALA A 1 159 ? -25.846 5.856 27.268 1.00 88.88 159 ALA A CA 1
ATOM 1204 C C . ALA A 1 159 ? -24.452 5.207 27.310 1.00 88.88 159 ALA A C 1
ATOM 1206 O O . ALA A 1 159 ? -23.487 5.784 26.811 1.00 88.88 159 ALA A O 1
ATOM 1207 N N . MET A 1 160 ? -24.366 3.967 27.806 1.00 90.75 160 MET A N 1
ATOM 1208 C CA . MET A 1 160 ? -23.115 3.208 27.855 1.00 90.75 160 MET A CA 1
ATOM 1209 C C . MET A 1 160 ? -22.545 2.949 26.457 1.00 90.75 160 MET A C 1
ATOM 1211 O O . MET A 1 160 ? -21.362 3.167 26.231 1.00 90.75 160 MET A O 1
ATOM 1215 N N . LEU A 1 161 ? -23.377 2.554 25.488 1.00 89.56 161 LEU A N 1
ATOM 1216 C CA . LEU A 1 161 ? -22.960 2.373 24.097 1.00 89.56 161 LEU A CA 1
ATOM 1217 C C . LEU A 1 161 ? -22.386 3.663 23.503 1.00 89.56 161 LEU A C 1
ATOM 1219 O O . LEU A 1 161 ? -21.413 3.595 22.757 1.00 89.56 161 LEU A O 1
ATOM 1223 N N . THR A 1 162 ? -22.943 4.829 23.851 1.00 88.81 162 THR A N 1
ATOM 1224 C CA . THR A 1 162 ? -22.433 6.133 23.388 1.00 88.81 162 THR A CA 1
ATOM 1225 C C . THR A 1 162 ? -21.010 6.371 23.882 1.00 88.81 162 THR A C 1
ATOM 1227 O O . THR A 1 162 ? -20.136 6.767 23.109 1.00 88.81 162 THR A O 1
ATOM 1230 N N . GLU A 1 163 ? -20.764 6.102 25.161 1.00 92.44 163 GLU A N 1
ATOM 1231 C CA . GLU A 1 163 ? -19.443 6.267 25.763 1.00 92.44 163 GLU A CA 1
ATOM 1232 C C . GLU A 1 163 ? -18.453 5.206 25.269 1.00 92.44 163 GLU A C 1
ATOM 1234 O O . GLU A 1 163 ? -17.316 5.535 24.928 1.00 92.44 163 GLU A O 1
ATOM 1239 N N . LEU A 1 164 ? -18.891 3.956 25.104 1.00 94.19 164 LEU A N 1
ATOM 1240 C CA . LEU A 1 164 ? -18.083 2.888 24.513 1.00 94.19 164 LEU A CA 1
ATOM 1241 C C . LEU A 1 164 ? -17.729 3.176 23.051 1.00 94.19 164 LEU A C 1
ATOM 1243 O O . LEU A 1 164 ? -16.605 2.909 22.630 1.00 94.19 164 LEU A O 1
ATOM 1247 N N . ALA A 1 165 ? -18.635 3.775 22.276 1.00 91.94 165 ALA A N 1
ATOM 1248 C CA . ALA A 1 165 ? -18.334 4.185 20.910 1.00 91.94 165 ALA A CA 1
ATOM 1249 C C . ALA A 1 165 ? -17.152 5.156 20.875 1.00 91.94 165 ALA A C 1
ATOM 1251 O O . ALA A 1 165 ? -16.206 4.924 20.127 1.00 91.94 165 ALA A O 1
ATOM 1252 N N . LYS A 1 166 ? -17.160 6.186 21.725 1.00 91.88 166 LYS A N 1
ATOM 1253 C CA . LYS A 1 166 ? -16.095 7.199 21.782 1.00 91.88 166 LYS A CA 1
ATOM 1254 C C . LYS A 1 166 ? -14.779 6.663 22.338 1.00 91.88 166 LYS A C 1
ATOM 1256 O O . LYS A 1 166 ? -13.722 6.991 21.815 1.00 91.88 166 LYS A O 1
ATOM 1261 N N . THR A 1 167 ? -14.842 5.866 23.399 1.00 93.81 167 THR A N 1
ATOM 1262 C CA . THR A 1 167 ? -13.653 5.466 24.171 1.00 93.81 167 THR A CA 1
ATOM 1263 C C . THR A 1 167 ? -13.052 4.143 23.712 1.00 93.81 167 THR A C 1
ATOM 1265 O O . THR A 1 167 ? -11.848 3.943 23.833 1.00 93.81 167 THR A O 1
ATOM 1268 N N . THR A 1 168 ? -13.876 3.236 23.185 1.00 95.12 168 THR A N 1
ATOM 1269 C CA . THR A 1 168 ? -13.503 1.830 22.986 1.00 95.12 168 THR A CA 1
ATOM 1270 C C . THR A 1 168 ? -13.580 1.397 21.525 1.00 95.12 168 THR A C 1
ATOM 1272 O O . THR A 1 168 ? -12.697 0.673 21.071 1.00 95.12 168 THR A O 1
ATOM 1275 N N . PHE A 1 169 ? -14.600 1.821 20.768 1.00 94.56 169 PHE A N 1
ATOM 1276 C CA . PHE A 1 169 ? -14.803 1.345 19.391 1.00 94.56 169 PHE A CA 1
ATOM 1277 C C . PHE A 1 169 ? -14.155 2.242 18.335 1.00 94.56 169 PHE A C 1
ATOM 1279 O O . PHE A 1 169 ? -13.473 1.735 17.447 1.00 94.56 169 PHE A O 1
ATOM 1286 N N . LEU A 1 170 ? -14.352 3.561 18.414 1.00 95.25 170 LEU A N 1
ATOM 1287 C CA . LEU A 1 170 ? -13.882 4.497 17.389 1.00 95.25 170 LEU A CA 1
ATOM 1288 C C . LEU A 1 170 ? -12.349 4.577 17.291 1.00 95.25 170 LEU A C 1
ATOM 1290 O O . LEU A 1 170 ? -11.856 4.405 16.176 1.00 95.25 170 LEU A O 1
ATOM 1294 N N . PRO A 1 171 ? -11.580 4.759 18.387 1.00 96.38 171 PRO A N 1
ATOM 1295 C CA . PRO A 1 171 ? -10.129 4.932 18.287 1.00 96.38 171 PRO A CA 1
ATOM 1296 C C . PRO A 1 171 ? -9.391 3.781 17.577 1.00 96.38 171 PRO A C 1
ATOM 1298 O O . PRO A 1 171 ? -8.627 4.043 16.647 1.00 96.38 171 PRO A O 1
ATOM 1301 N N . PRO A 1 172 ? -9.611 2.494 17.914 1.00 96.00 172 PRO A N 1
ATOM 1302 C CA . PRO A 1 172 ? -8.894 1.413 17.240 1.00 96.00 172 PRO A CA 1
ATOM 1303 C C . PRO A 1 172 ? -9.357 1.199 15.791 1.00 96.00 172 PRO A C 1
ATOM 1305 O O . PRO A 1 172 ? -8.564 0.759 14.958 1.00 96.00 172 PRO A O 1
ATOM 1308 N N . VAL A 1 173 ? -10.612 1.529 15.456 1.00 95.38 173 VAL A N 1
ATOM 1309 C CA . VAL A 1 173 ? -11.098 1.507 14.065 1.00 95.38 173 VAL A CA 1
ATOM 1310 C C . VAL A 1 173 ? -10.453 2.623 13.245 1.00 95.38 173 VAL A C 1
ATOM 1312 O O . VAL A 1 173 ? -10.081 2.397 12.096 1.00 95.38 173 VAL A O 1
ATOM 1315 N N . GLU A 1 174 ? -10.278 3.810 13.824 1.00 94.12 174 GLU A N 1
ATOM 1316 C CA . GLU A 1 174 ? -9.572 4.921 13.184 1.00 94.12 174 GLU A CA 1
ATOM 1317 C C . GLU A 1 174 ? -8.116 4.558 12.871 1.00 94.12 174 GLU A C 1
ATOM 1319 O O . GLU A 1 174 ? -7.685 4.703 11.725 1.00 94.12 174 GLU A O 1
ATOM 1324 N N . ILE A 1 175 ? -7.401 3.981 13.842 1.00 94.19 175 ILE A N 1
ATOM 1325 C CA . ILE A 1 175 ? -6.033 3.476 13.647 1.00 94.19 175 ILE A CA 1
ATOM 1326 C C . ILE A 1 175 ? -6.003 2.434 12.522 1.00 94.19 175 ILE A C 1
ATOM 1328 O O . ILE A 1 175 ? -5.194 2.535 11.600 1.00 94.19 175 ILE A O 1
ATOM 1332 N N . ALA A 1 176 ? -6.918 1.463 12.543 1.00 94.06 176 ALA A N 1
ATOM 1333 C CA . ALA A 1 176 ? -6.998 0.430 11.513 1.00 94.06 176 ALA A CA 1
ATOM 1334 C C . ALA A 1 176 ? -7.246 1.001 10.107 1.00 94.06 176 ALA A C 1
ATOM 1336 O O . ALA A 1 176 ? -6.643 0.541 9.136 1.00 94.06 176 ALA A O 1
ATOM 1337 N N . LEU A 1 177 ? -8.103 2.018 9.984 1.00 92.06 177 LEU A N 1
ATOM 1338 C CA . LEU A 1 177 ? -8.343 2.705 8.716 1.00 92.06 177 LEU A CA 1
ATOM 1339 C C . LEU A 1 177 ? -7.114 3.479 8.240 1.00 92.06 177 LEU A C 1
ATOM 1341 O O . LEU A 1 177 ? -6.809 3.461 7.047 1.00 92.06 177 LEU A O 1
ATOM 1345 N N . GLN A 1 178 ? -6.398 4.145 9.144 1.00 90.50 178 GLN A N 1
ATOM 1346 C CA . GLN A 1 178 ? -5.175 4.865 8.804 1.00 90.50 178 GLN A CA 1
ATOM 1347 C C . GLN A 1 178 ? -4.065 3.908 8.349 1.00 90.50 178 GLN A C 1
ATOM 1349 O O . GLN A 1 178 ? -3.411 4.167 7.332 1.00 90.50 178 GLN A O 1
ATOM 1354 N N . GLU A 1 179 ? -3.894 2.776 9.036 1.00 91.06 179 GLU A N 1
ATOM 1355 C CA . GLU A 1 179 ? -2.993 1.697 8.618 1.00 91.06 179 GLU A CA 1
ATOM 1356 C C . GLU A 1 179 ? -3.359 1.199 7.216 1.00 91.06 179 GLU A C 1
ATOM 1358 O O . GLU A 1 179 ? -2.492 1.078 6.349 1.00 91.06 179 GLU A O 1
ATOM 1363 N N . GLN A 1 180 ? -4.647 0.956 6.966 1.00 90.00 180 GLN A N 1
ATOM 1364 C CA . GLN A 1 180 ? -5.114 0.446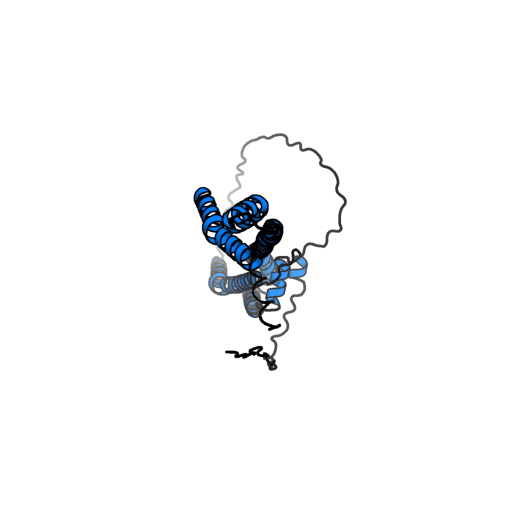 5.682 1.00 90.00 180 GLN A CA 1
ATOM 1365 C C . GLN A 1 180 ? -4.920 1.454 4.544 1.00 90.00 180 GLN A C 1
ATOM 1367 O O . GLN A 1 180 ? -4.455 1.081 3.466 1.00 90.00 180 GLN A O 1
ATOM 1372 N N . ARG A 1 181 ? -5.185 2.744 4.782 1.00 88.25 181 ARG A N 1
ATOM 1373 C CA . ARG A 1 181 ? -4.884 3.818 3.819 1.00 88.25 181 ARG A CA 1
ATOM 1374 C C . ARG A 1 181 ? -3.395 3.874 3.496 1.00 88.25 181 ARG A C 1
ATOM 1376 O O . ARG A 1 181 ? -3.020 3.917 2.328 1.00 88.25 181 ARG A O 1
ATOM 1383 N N . SER A 1 182 ? -2.548 3.802 4.519 1.00 87.38 182 SER A N 1
ATOM 1384 C CA . SER A 1 182 ? -1.089 3.814 4.356 1.00 87.38 182 SER A CA 1
ATOM 1385 C C . SER A 1 182 ? -0.607 2.623 3.523 1.00 87.38 182 SER A C 1
ATOM 1387 O O . SER A 1 182 ? 0.226 2.782 2.632 1.00 87.38 182 SER A O 1
ATOM 1389 N N . ARG A 1 183 ? -1.188 1.435 3.743 1.00 87.25 183 ARG A N 1
ATOM 1390 C CA . ARG A 1 183 ? -0.922 0.239 2.928 1.00 87.25 183 ARG A CA 1
ATOM 1391 C C . ARG A 1 183 ? -1.342 0.428 1.472 1.00 87.25 183 ARG A C 1
ATOM 1393 O O . ARG A 1 183 ? -0.561 0.102 0.585 1.00 87.25 183 ARG A O 1
ATOM 1400 N N . GLN A 1 184 ? -2.530 0.974 1.213 1.00 85.44 184 GLN A N 1
ATOM 1401 C CA . GLN A 1 184 ? -3.003 1.222 -0.156 1.00 85.44 184 GLN A CA 1
ATOM 1402 C C . GLN A 1 184 ? -2.105 2.219 -0.899 1.00 85.44 184 GLN A C 1
ATOM 1404 O O . GLN A 1 184 ? -1.744 1.970 -2.048 1.00 85.44 184 GLN A O 1
ATOM 1409 N N . ILE A 1 185 ? -1.667 3.291 -0.229 1.00 84.62 185 ILE A N 1
ATOM 1410 C CA . ILE A 1 185 ? -0.710 4.257 -0.789 1.00 84.62 185 ILE A CA 1
ATOM 1411 C C . ILE A 1 185 ? 0.618 3.569 -1.128 1.00 84.62 185 ILE A C 1
ATOM 1413 O O . ILE A 1 185 ? 1.138 3.745 -2.229 1.00 84.62 185 ILE A O 1
ATOM 1417 N N . ALA A 1 186 ? 1.151 2.746 -0.220 1.00 84.62 186 ALA A N 1
ATOM 1418 C CA . ALA A 1 186 ? 2.400 2.025 -0.451 1.00 84.62 186 ALA A CA 1
ATOM 1419 C C . ALA A 1 186 ? 2.296 1.038 -1.627 1.00 84.62 186 ALA A C 1
ATOM 1421 O O . ALA A 1 186 ? 3.202 0.968 -2.457 1.00 84.62 186 ALA A O 1
ATOM 1422 N N . VAL A 1 187 ? 1.182 0.307 -1.738 1.00 83.50 187 VAL A N 1
ATOM 1423 C CA . VAL A 1 187 ? 0.931 -0.607 -2.864 1.00 83.50 187 VAL A CA 1
ATOM 1424 C C . VAL A 1 187 ? 0.817 0.168 -4.176 1.00 83.50 187 VAL A C 1
ATOM 1426 O O . VAL A 1 187 ? 1.457 -0.210 -5.156 1.00 83.50 187 VAL A O 1
ATOM 1429 N N . ALA A 1 188 ? 0.074 1.277 -4.202 1.00 79.19 188 ALA A N 1
ATOM 1430 C CA . ALA A 1 188 ? -0.034 2.127 -5.386 1.00 79.19 188 ALA A CA 1
ATOM 1431 C C . ALA A 1 188 ? 1.339 2.674 -5.819 1.00 79.19 188 ALA A C 1
ATOM 1433 O O . ALA A 1 188 ? 1.681 2.600 -6.998 1.00 79.19 188 ALA A O 1
ATOM 1434 N N . ALA A 1 189 ? 2.162 3.133 -4.871 1.00 78.88 189 ALA A N 1
ATOM 1435 C CA . ALA A 1 189 ? 3.523 3.600 -5.135 1.00 78.88 189 ALA A CA 1
ATOM 1436 C C . ALA A 1 189 ? 4.446 2.487 -5.671 1.00 78.88 189 ALA A C 1
ATOM 1438 O O . ALA A 1 189 ? 5.277 2.724 -6.548 1.00 78.88 189 ALA A O 1
ATOM 1439 N N . GLN A 1 190 ? 4.297 1.247 -5.193 1.00 77.31 190 GLN A N 1
ATOM 1440 C CA . GLN A 1 190 ? 5.033 0.112 -5.757 1.00 77.31 190 GLN A CA 1
ATOM 1441 C C . GLN A 1 190 ? 4.588 -0.214 -7.184 1.00 77.31 190 GLN A C 1
ATOM 1443 O O . GLN A 1 190 ? 5.426 -0.542 -8.024 1.00 77.31 190 GLN A O 1
ATOM 1448 N N . MET A 1 191 ? 3.289 -0.129 -7.474 1.00 76.06 191 MET A N 1
ATOM 1449 C CA . MET A 1 191 ? 2.764 -0.374 -8.818 1.00 76.06 191 MET A CA 1
ATOM 1450 C C . MET A 1 191 ? 3.264 0.683 -9.808 1.00 76.06 191 MET A C 1
ATOM 1452 O O . MET A 1 191 ? 3.751 0.322 -10.878 1.00 76.06 191 MET A O 1
ATOM 1456 N N . THR A 1 192 ? 3.248 1.967 -9.434 1.00 79.00 192 THR A N 1
ATOM 1457 C CA . THR A 1 192 ? 3.806 3.038 -10.276 1.00 79.00 192 THR A CA 1
ATOM 1458 C C . THR A 1 192 ? 5.316 2.900 -10.447 1.00 79.00 192 THR A C 1
ATOM 1460 O O . THR A 1 192 ? 5.816 3.052 -11.557 1.00 79.00 192 THR A O 1
ATOM 1463 N N . SER A 1 193 ? 6.056 2.531 -9.396 1.00 81.56 193 SER A N 1
ATOM 1464 C CA . SER A 1 193 ? 7.496 2.254 -9.490 1.00 81.56 193 SER A CA 1
ATOM 1465 C C . SER A 1 193 ? 7.806 1.119 -10.476 1.00 81.56 193 SER A C 1
ATOM 1467 O O . SER A 1 193 ? 8.700 1.264 -11.311 1.00 81.56 193 SER A O 1
ATOM 1469 N N . LYS A 1 194 ? 7.039 0.020 -10.442 1.00 85.56 194 LYS A N 1
ATOM 1470 C CA . LYS A 1 194 ? 7.184 -1.095 -11.393 1.00 85.56 194 LYS A CA 1
ATOM 1471 C C . LYS A 1 194 ? 6.883 -0.671 -12.831 1.00 85.56 194 LYS A C 1
ATOM 1473 O O . LYS A 1 194 ? 7.634 -1.041 -13.734 1.00 85.56 194 LYS A O 1
ATOM 1478 N N . GLU A 1 195 ? 5.831 0.114 -13.047 1.00 89.00 195 GLU A N 1
ATOM 1479 C CA . GLU A 1 195 ? 5.475 0.594 -14.387 1.00 89.00 195 GLU A CA 1
ATOM 1480 C C . GLU A 1 195 ? 6.512 1.587 -14.935 1.00 89.00 195 GLU A C 1
ATOM 1482 O O . GLU A 1 195 ? 6.940 1.482 -16.088 1.00 89.00 195 GLU A O 1
ATOM 1487 N N . ASN A 1 196 ? 7.015 2.485 -14.085 1.00 90.00 196 ASN A N 1
ATOM 1488 C CA . ASN A 1 196 ? 8.103 3.399 -14.429 1.00 90.00 196 ASN A CA 1
ATOM 1489 C C . ASN A 1 196 ? 9.380 2.632 -14.792 1.00 90.00 196 ASN A C 1
ATOM 1491 O O . ASN A 1 196 ? 10.021 2.945 -15.795 1.00 90.00 196 ASN A O 1
ATOM 1495 N N . LEU A 1 197 ? 9.729 1.588 -14.030 1.00 91.75 197 LEU A N 1
ATOM 1496 C CA . LEU A 1 197 ? 10.879 0.733 -14.325 1.00 91.75 197 LEU A CA 1
ATOM 1497 C C . LEU A 1 197 ? 10.726 0.023 -15.678 1.00 91.75 197 LEU A C 1
ATOM 1499 O O . LEU A 1 197 ? 11.674 -0.024 -16.464 1.00 91.75 197 LEU A O 1
ATOM 1503 N N . LYS A 1 198 ? 9.532 -0.504 -15.974 1.00 92.38 198 LYS A N 1
ATOM 1504 C CA . LYS A 1 198 ? 9.221 -1.145 -17.260 1.00 92.38 198 LYS A CA 1
ATOM 1505 C C . LYS A 1 198 ? 9.353 -0.159 -18.422 1.00 92.38 198 LYS A C 1
ATOM 1507 O O . LYS A 1 198 ? 9.983 -0.484 -19.429 1.00 92.38 198 LYS A O 1
ATOM 1512 N N . THR A 1 199 ? 8.828 1.051 -18.255 1.00 93.56 199 THR A N 1
ATOM 1513 C CA . THR A 1 199 ? 8.908 2.130 -19.248 1.00 93.56 199 THR A CA 1
ATOM 1514 C C . THR A 1 199 ? 10.355 2.567 -19.484 1.00 93.56 199 THR A C 1
ATOM 1516 O O . THR A 1 199 ? 10.801 2.656 -20.628 1.00 93.56 199 THR A O 1
ATOM 1519 N N . ALA A 1 200 ? 11.133 2.768 -18.417 1.00 93.62 200 ALA A N 1
ATOM 1520 C CA . ALA A 1 200 ? 12.542 3.140 -18.516 1.00 93.62 200 ALA A CA 1
ATOM 1521 C C . ALA A 1 200 ? 13.381 2.047 -19.193 1.00 93.62 200 ALA A C 1
ATOM 1523 O O . ALA A 1 200 ? 14.211 2.348 -20.053 1.00 93.62 200 ALA A O 1
ATOM 1524 N N . LYS A 1 201 ? 13.109 0.773 -18.879 1.00 94.88 201 LYS A N 1
ATOM 1525 C CA . LYS A 1 201 ? 13.731 -0.376 -19.547 1.00 94.88 201 LYS A CA 1
ATOM 1526 C C . LYS A 1 201 ? 13.457 -0.351 -21.052 1.00 94.88 201 LYS A C 1
ATOM 1528 O O . LYS A 1 201 ? 14.394 -0.461 -21.839 1.00 94.88 201 LYS A O 1
ATOM 1533 N N . ALA A 1 202 ? 12.195 -0.183 -21.453 1.00 95.00 202 ALA A N 1
ATOM 1534 C CA . ALA A 1 202 ? 11.814 -0.104 -22.862 1.00 95.00 202 ALA A CA 1
ATOM 1535 C C . ALA A 1 202 ? 12.520 1.060 -23.578 1.00 95.00 202 ALA A C 1
ATOM 1537 O O . ALA A 1 202 ? 13.111 0.854 -24.635 1.00 95.00 202 ALA A O 1
ATOM 1538 N N . GLY A 1 203 ? 12.554 2.248 -22.964 1.00 95.12 203 GLY A N 1
ATOM 1539 C CA . GLY A 1 203 ? 13.234 3.420 -23.521 1.00 95.12 203 GLY A CA 1
ATOM 1540 C C . GLY A 1 203 ? 14.750 3.243 -23.680 1.00 95.12 203 GLY A C 1
ATOM 1541 O O . GLY A 1 203 ? 15.321 3.698 -24.672 1.00 95.12 203 GLY A O 1
ATOM 1542 N N . MET A 1 204 ? 15.411 2.555 -22.742 1.00 96.25 204 MET A N 1
ATOM 1543 C CA . MET A 1 204 ? 16.831 2.204 -22.858 1.00 96.25 204 MET A CA 1
ATOM 1544 C C . MET A 1 204 ? 17.080 1.282 -24.060 1.00 96.25 204 MET A C 1
ATOM 1546 O O . MET A 1 204 ? 17.934 1.580 -24.896 1.00 96.25 204 MET A O 1
ATOM 1550 N N . PHE A 1 205 ? 16.314 0.193 -24.188 1.00 95.50 205 PHE A N 1
ATOM 1551 C CA . PHE A 1 205 ? 16.477 -0.746 -25.303 1.00 95.50 205 PHE A CA 1
ATOM 1552 C C . PHE A 1 205 ? 16.123 -0.137 -26.654 1.00 95.50 205 PHE A C 1
ATOM 1554 O O . PHE A 1 205 ? 16.820 -0.401 -27.633 1.00 95.50 205 PHE A O 1
ATOM 1561 N N . GLN A 1 206 ? 15.081 0.693 -26.710 1.00 96.25 206 GLN A N 1
ATOM 1562 C CA . GLN A 1 206 ? 14.721 1.415 -27.921 1.00 96.25 206 GLN A CA 1
ATOM 1563 C C . GLN A 1 206 ? 15.893 2.287 -28.386 1.00 96.25 206 GLN A C 1
ATOM 1565 O O . GLN A 1 206 ? 16.344 2.130 -29.520 1.00 96.25 206 GLN A O 1
ATOM 1570 N N . CYS A 1 207 ? 16.476 3.091 -27.485 1.00 97.31 207 CYS A N 1
ATOM 1571 C CA . CYS A 1 207 ? 17.658 3.898 -27.795 1.00 97.31 207 CYS A CA 1
ATOM 1572 C C . CYS A 1 207 ? 18.820 3.038 -28.314 1.00 97.31 207 CYS A C 1
ATOM 1574 O O . CYS A 1 207 ? 19.430 3.372 -29.332 1.00 97.31 207 CYS A O 1
ATOM 1576 N N . PHE A 1 208 ? 19.109 1.908 -27.651 1.00 95.94 208 PHE A N 1
ATOM 1577 C CA . PHE A 1 208 ? 20.157 0.994 -28.105 1.00 95.94 208 PHE A CA 1
ATOM 1578 C C . PHE A 1 208 ? 19.892 0.487 -29.521 1.00 95.94 208 PHE A C 1
ATOM 1580 O O . PHE A 1 208 ? 20.802 0.512 -30.346 1.00 95.94 208 PHE A O 1
ATOM 1587 N N . SER A 1 209 ? 18.667 0.055 -29.821 1.00 93.31 209 SER A N 1
ATOM 1588 C CA . SER A 1 209 ? 18.308 -0.470 -31.140 1.00 93.31 209 SER A CA 1
ATOM 1589 C C . SER A 1 209 ? 18.409 0.584 -32.245 1.00 93.31 209 SER A C 1
ATOM 1591 O O . SER A 1 209 ? 19.163 0.381 -33.192 1.00 93.31 209 SER A O 1
ATOM 1593 N N . GLU A 1 210 ? 17.763 1.741 -32.083 1.00 94.00 210 GLU A N 1
ATOM 1594 C CA . GLU A 1 210 ? 17.746 2.821 -33.078 1.00 94.00 210 GLU A CA 1
ATOM 1595 C C . GLU A 1 210 ? 19.156 3.340 -33.370 1.00 94.00 210 GLU A C 1
ATOM 1597 O O . GLU A 1 210 ? 19.541 3.550 -34.524 1.00 94.00 210 GLU A O 1
ATOM 1602 N N . ARG A 1 211 ? 19.965 3.521 -32.320 1.00 94.25 211 ARG A N 1
ATOM 1603 C CA . ARG A 1 211 ? 21.331 4.021 -32.473 1.00 94.25 211 ARG A CA 1
ATOM 1604 C C . ARG A 1 211 ? 22.261 2.970 -33.069 1.00 94.25 211 ARG A C 1
ATOM 1606 O O . ARG A 1 211 ? 23.129 3.331 -33.862 1.00 94.25 211 ARG A O 1
ATOM 1613 N N . THR A 1 212 ? 22.065 1.693 -32.735 1.00 92.75 212 THR A N 1
ATOM 1614 C CA . THR A 1 212 ? 22.776 0.583 -33.386 1.00 92.75 212 THR A CA 1
ATOM 1615 C C . THR A 1 212 ? 22.473 0.575 -34.877 1.00 92.75 212 THR A C 1
ATOM 1617 O O . THR A 1 212 ? 23.399 0.634 -35.681 1.00 92.75 212 THR A O 1
ATOM 1620 N N . ASP A 1 213 ? 21.193 0.586 -35.245 1.00 89.81 213 ASP A N 1
ATOM 1621 C CA . ASP A 1 213 ? 20.759 0.505 -36.638 1.00 89.81 213 ASP A CA 1
ATOM 1622 C C . ASP A 1 213 ? 21.299 1.708 -37.441 1.00 89.81 213 ASP A C 1
ATOM 1624 O O . ASP A 1 213 ? 21.903 1.527 -38.500 1.00 89.81 213 ASP A O 1
ATOM 1628 N N . ARG A 1 214 ? 21.254 2.924 -36.875 1.00 89.38 214 ARG A N 1
ATOM 1629 C CA . ARG A 1 214 ? 21.853 4.128 -37.483 1.00 89.38 214 ARG A CA 1
ATOM 1630 C C . ARG A 1 214 ? 23.366 4.011 -37.704 1.00 89.38 214 ARG A C 1
ATOM 1632 O O . ARG A 1 214 ? 23.864 4.420 -38.750 1.00 89.38 214 ARG A O 1
ATOM 1639 N N . LEU A 1 215 ? 24.112 3.487 -36.730 1.00 89.38 215 LEU A N 1
ATOM 1640 C CA . LEU A 1 215 ? 25.576 3.390 -36.804 1.00 89.38 215 LEU A CA 1
ATOM 1641 C C . LEU A 1 215 ? 26.058 2.201 -37.647 1.00 89.38 215 LEU A C 1
ATOM 1643 O O . LEU A 1 215 ? 27.164 2.239 -38.185 1.00 89.38 215 LEU A O 1
ATOM 1647 N N . THR A 1 216 ? 25.236 1.161 -37.811 1.00 84.38 216 THR A N 1
ATOM 1648 C CA . THR A 1 216 ? 25.581 -0.011 -38.633 1.00 84.38 216 THR A CA 1
ATOM 1649 C C . THR A 1 216 ? 25.686 0.279 -40.130 1.00 84.38 216 THR A C 1
ATOM 1651 O O . THR A 1 216 ? 26.332 -0.495 -40.836 1.00 84.38 216 THR A O 1
ATOM 1654 N N . ILE A 1 217 ? 25.143 1.410 -40.601 1.00 78.38 217 ILE A N 1
ATOM 1655 C CA . ILE A 1 217 ? 25.259 1.884 -41.991 1.00 78.38 217 ILE A CA 1
ATOM 1656 C C . ILE A 1 217 ? 26.734 2.133 -42.377 1.00 78.38 217 ILE A C 1
ATOM 1658 O O . ILE A 1 217 ? 27.119 1.938 -43.531 1.00 78.38 217 ILE A O 1
ATOM 1662 N N . ALA A 1 218 ? 27.595 2.486 -41.414 1.00 73.44 218 ALA A N 1
ATOM 1663 C CA . ALA A 1 218 ? 29.034 2.611 -41.632 1.00 73.44 218 ALA A CA 1
ATOM 1664 C C . ALA A 1 218 ? 29.689 1.216 -41.750 1.00 73.44 218 ALA A C 1
ATOM 1666 O O . ALA A 1 218 ? 29.910 0.518 -40.753 1.00 73.44 218 ALA A O 1
ATOM 1667 N N . LYS A 1 219 ? 29.997 0.797 -42.987 1.00 68.25 219 LYS A N 1
ATOM 1668 C CA . LYS A 1 219 ? 30.439 -0.574 -43.320 1.00 68.25 219 LYS A CA 1
ATOM 1669 C C . LYS A 1 219 ? 31.799 -0.983 -42.728 1.00 68.25 219 LYS A C 1
ATOM 1671 O O . LYS A 1 219 ? 31.996 -2.168 -42.484 1.00 68.25 219 LYS A O 1
ATOM 1676 N N . ASN A 1 220 ? 32.685 -0.032 -42.418 1.00 78.94 220 ASN A N 1
ATOM 1677 C CA . ASN A 1 220 ? 34.066 -0.321 -41.989 1.00 78.94 220 ASN A CA 1
ATOM 1678 C C . ASN A 1 220 ? 34.331 -0.132 -40.483 1.00 78.94 220 ASN A C 1
ATOM 1680 O O . ASN A 1 220 ? 35.443 -0.369 -40.019 1.00 78.94 220 ASN A O 1
ATOM 1684 N N . THR A 1 221 ? 33.335 0.272 -39.691 1.00 85.88 221 THR A N 1
ATOM 1685 C CA . THR A 1 221 ? 33.523 0.467 -38.243 1.00 85.88 221 THR A CA 1
ATOM 1686 C C . THR A 1 221 ? 33.498 -0.875 -37.511 1.00 85.88 221 THR A C 1
ATOM 1688 O O . THR A 1 221 ? 32.618 -1.701 -37.761 1.00 85.88 221 THR A O 1
ATOM 1691 N N . GLN A 1 222 ? 34.414 -1.115 -36.573 1.00 89.81 222 GLN A N 1
ATOM 1692 C CA . GLN A 1 222 ? 34.387 -2.338 -35.763 1.00 89.81 222 GLN A CA 1
ATOM 1693 C C . GLN A 1 222 ? 33.120 -2.408 -34.892 1.00 89.81 222 GLN A C 1
ATOM 1695 O O . GLN A 1 222 ? 32.631 -1.392 -34.394 1.00 89.81 222 GLN A O 1
ATOM 1700 N N . ALA A 1 223 ? 32.586 -3.617 -34.680 1.00 88.94 223 ALA A N 1
ATOM 1701 C CA . ALA A 1 223 ? 31.354 -3.808 -33.907 1.00 88.94 223 ALA A CA 1
ATOM 1702 C C . ALA A 1 223 ? 31.492 -3.350 -32.443 1.00 88.94 223 ALA A C 1
ATOM 1704 O O . ALA A 1 223 ? 30.552 -2.778 -31.895 1.00 88.94 223 ALA A O 1
ATOM 1705 N N . ASN A 1 224 ? 32.677 -3.526 -31.846 1.00 91.19 224 ASN A N 1
ATOM 1706 C CA . ASN A 1 224 ? 32.990 -3.028 -30.504 1.00 91.19 224 ASN A CA 1
ATOM 1707 C C . ASN A 1 224 ? 32.898 -1.498 -30.427 1.00 91.19 224 ASN A C 1
ATOM 1709 O O . ASN A 1 224 ? 32.242 -0.976 -29.532 1.00 91.19 224 ASN A O 1
ATOM 1713 N N . THR A 1 225 ? 33.469 -0.788 -31.405 1.00 93.25 225 THR A N 1
ATOM 1714 C CA . THR A 1 225 ? 33.417 0.680 -31.483 1.00 93.25 225 THR A CA 1
ATOM 1715 C C . THR A 1 225 ? 31.987 1.193 -31.647 1.00 93.25 225 THR A C 1
ATOM 1717 O O . THR A 1 225 ? 31.615 2.185 -31.024 1.00 93.25 225 THR A O 1
ATOM 1720 N N . ILE A 1 226 ? 31.157 0.506 -32.444 1.00 92.62 226 ILE A N 1
ATOM 1721 C CA . ILE A 1 226 ? 29.727 0.839 -32.547 1.00 92.62 226 ILE A CA 1
ATOM 1722 C C . ILE A 1 226 ? 29.040 0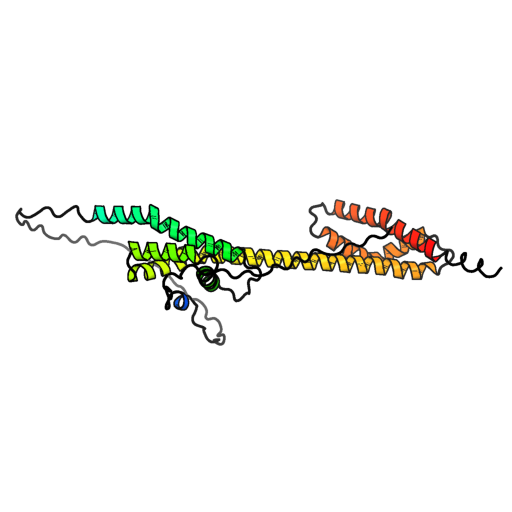.643 -31.197 1.00 92.62 226 ILE A C 1
ATOM 1724 O O . ILE A 1 226 ? 28.308 1.527 -30.762 1.00 92.62 226 ILE A O 1
ATOM 1728 N N . ALA A 1 227 ? 29.286 -0.477 -30.516 1.00 92.94 227 ALA A N 1
ATOM 1729 C CA . ALA A 1 227 ? 28.672 -0.747 -29.222 1.00 92.94 227 ALA A CA 1
ATOM 1730 C C . ALA A 1 227 ? 29.047 0.304 -28.165 1.00 92.94 227 ALA A C 1
ATOM 1732 O O . ALA A 1 227 ? 28.164 0.790 -27.460 1.00 92.94 227 ALA A O 1
ATOM 1733 N N . ASP A 1 228 ? 30.310 0.731 -28.115 1.00 94.31 228 ASP A N 1
ATOM 1734 C CA . ASP A 1 228 ? 30.755 1.806 -27.220 1.00 94.31 228 ASP A CA 1
ATOM 1735 C C . ASP A 1 228 ? 30.075 3.147 -27.545 1.00 94.31 228 ASP A C 1
ATOM 1737 O O . ASP A 1 228 ? 29.583 3.834 -26.647 1.00 94.31 228 ASP A O 1
ATOM 1741 N N . ALA A 1 229 ? 29.943 3.492 -28.830 1.00 94.44 229 ALA A N 1
ATOM 1742 C CA . ALA A 1 229 ? 29.244 4.703 -29.265 1.00 94.44 229 ALA A CA 1
ATOM 1743 C C . ALA A 1 229 ? 27.726 4.671 -28.981 1.00 94.44 229 ALA A C 1
ATOM 1745 O O . ALA A 1 229 ? 27.116 5.716 -28.714 1.00 94.44 229 ALA A O 1
ATOM 1746 N N . VAL A 1 230 ? 27.102 3.489 -29.027 1.00 95.38 230 VAL A N 1
ATOM 1747 C CA . VAL A 1 230 ? 25.697 3.289 -28.641 1.00 95.38 230 VAL A CA 1
ATOM 1748 C C . VAL A 1 230 ? 25.529 3.489 -27.138 1.00 95.38 230 VAL A C 1
ATOM 1750 O O . VAL A 1 230 ? 24.682 4.286 -26.733 1.00 95.38 230 VAL A O 1
ATOM 1753 N N . LEU A 1 231 ? 26.349 2.825 -26.318 1.00 95.31 231 LEU A N 1
ATOM 1754 C CA . LEU A 1 231 ? 26.285 2.942 -24.858 1.00 95.31 231 LEU A CA 1
ATOM 1755 C C . LEU A 1 231 ? 26.524 4.385 -24.398 1.00 95.31 231 LEU A C 1
ATOM 1757 O O . LEU A 1 231 ? 25.751 4.904 -23.594 1.00 95.31 231 LEU A O 1
ATOM 1761 N N . ALA A 1 232 ? 27.524 5.069 -24.965 1.00 95.31 232 ALA A N 1
ATOM 1762 C CA . ALA A 1 232 ? 27.788 6.476 -24.672 1.00 95.31 232 ALA A CA 1
ATOM 1763 C C . ALA A 1 232 ? 26.609 7.382 -25.072 1.00 95.31 232 ALA A C 1
ATOM 1765 O O . ALA A 1 232 ? 26.184 8.237 -24.296 1.00 95.31 232 ALA A O 1
ATOM 1766 N N . GLY A 1 233 ? 26.035 7.171 -26.261 1.00 95.06 233 GLY A N 1
ATOM 1767 C CA . GLY A 1 233 ? 24.918 7.976 -26.759 1.00 95.06 233 GLY A CA 1
ATOM 1768 C C . GLY A 1 233 ? 23.577 7.721 -26.066 1.00 95.06 233 GLY A C 1
ATOM 1769 O O . GLY A 1 233 ? 22.709 8.588 -26.092 1.00 95.06 233 GLY A O 1
ATOM 1770 N N . CYS A 1 234 ? 23.410 6.559 -25.436 1.00 96.81 234 CYS A N 1
ATOM 1771 C CA . CYS A 1 234 ? 22.208 6.171 -24.696 1.00 96.81 234 CYS A CA 1
ATOM 1772 C C 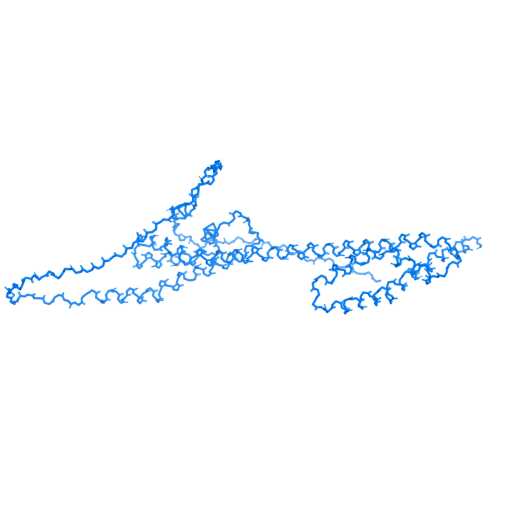. CYS A 1 234 ? 22.408 6.204 -23.171 1.00 96.81 234 CYS A C 1
ATOM 1774 O O . CYS A 1 234 ? 21.589 5.652 -22.426 1.00 96.81 234 CYS A O 1
ATOM 1776 N N . ARG A 1 235 ? 23.470 6.869 -22.692 1.00 94.75 235 ARG A N 1
ATOM 1777 C CA . ARG A 1 235 ? 23.827 6.932 -21.270 1.00 94.75 235 ARG A CA 1
ATOM 1778 C C . ARG A 1 235 ? 22.691 7.474 -20.407 1.00 94.75 235 ARG A C 1
ATOM 1780 O O . ARG A 1 235 ? 22.291 6.794 -19.479 1.00 94.75 235 ARG A O 1
ATOM 1787 N N . ALA A 1 236 ? 22.078 8.601 -20.773 1.00 94.75 236 ALA A N 1
ATOM 1788 C CA . ALA A 1 236 ? 20.979 9.189 -19.996 1.00 94.75 236 ALA A CA 1
ATOM 1789 C C . ALA A 1 236 ? 19.773 8.240 -19.818 1.00 94.75 236 ALA A C 1
ATOM 1791 O O . ALA A 1 236 ? 19.167 8.190 -18.751 1.00 94.75 236 ALA A O 1
ATOM 1792 N N . LYS A 1 237 ? 19.430 7.451 -20.849 1.00 94.94 237 LYS A N 1
ATOM 1793 C CA . LYS A 1 237 ? 18.340 6.460 -20.771 1.00 94.94 237 LYS A CA 1
ATOM 1794 C C . LYS A 1 237 ? 18.728 5.246 -19.930 1.00 94.94 237 LYS A C 1
ATOM 1796 O O . LYS A 1 237 ? 17.892 4.719 -19.203 1.00 94.94 237 LYS A O 1
ATOM 1801 N N . SER A 1 238 ? 19.989 4.831 -20.018 1.00 94.31 238 SER A N 1
ATOM 1802 C CA . SER A 1 238 ? 20.537 3.756 -19.189 1.00 94.31 238 SER A CA 1
ATOM 1803 C C . SER A 1 238 ? 20.572 4.172 -17.719 1.00 94.31 238 SER A C 1
ATOM 1805 O O . SER A 1 238 ? 20.103 3.430 -16.863 1.00 94.31 238 SER A O 1
ATOM 1807 N N . ASP A 1 239 ? 21.052 5.383 -17.436 1.00 93.81 239 ASP A N 1
ATOM 1808 C CA . ASP A 1 239 ? 21.110 5.977 -16.102 1.00 93.81 239 ASP A CA 1
ATOM 1809 C C . ASP A 1 239 ? 19.712 6.019 -15.475 1.00 93.81 239 ASP A C 1
ATOM 1811 O O . ASP A 1 239 ? 19.514 5.415 -14.428 1.00 93.81 239 ASP A O 1
ATOM 1815 N N . ALA A 1 240 ? 18.715 6.566 -16.181 1.00 92.88 240 ALA A N 1
ATOM 1816 C CA . ALA A 1 240 ? 17.333 6.604 -15.700 1.00 92.88 240 ALA A CA 1
ATOM 1817 C C . ALA A 1 240 ? 16.752 5.212 -15.376 1.00 92.88 240 ALA A C 1
ATOM 1819 O O . ALA A 1 240 ? 16.026 5.052 -14.394 1.00 92.88 240 ALA A O 1
ATOM 1820 N N . PHE A 1 241 ? 17.066 4.188 -16.179 1.00 95.75 241 PHE A N 1
ATOM 1821 C CA . PHE A 1 241 ? 16.648 2.814 -15.895 1.00 95.75 241 PHE A CA 1
ATOM 1822 C C . PHE A 1 241 ? 17.323 2.257 -14.636 1.00 95.75 241 PHE A C 1
ATOM 1824 O O . PHE A 1 241 ? 16.639 1.701 -13.777 1.00 95.75 241 PHE A O 1
ATOM 1831 N N . PHE A 1 242 ? 18.643 2.402 -14.511 1.00 94.06 242 PHE A N 1
ATOM 1832 C CA . PHE A 1 242 ? 19.382 1.880 -13.362 1.00 94.06 242 PHE A CA 1
ATOM 1833 C C . PHE A 1 242 ? 19.070 2.635 -12.067 1.00 94.06 242 PHE A C 1
ATOM 1835 O O . PHE A 1 242 ? 18.986 2.006 -11.015 1.00 94.06 242 PHE A O 1
ATOM 1842 N N . ASP A 1 243 ? 18.818 3.940 -12.132 1.00 92.12 243 ASP A N 1
ATOM 1843 C CA . ASP A 1 243 ? 18.401 4.733 -10.976 1.00 92.12 243 ASP A CA 1
ATOM 1844 C C . ASP A 1 243 ? 17.056 4.230 -10.434 1.00 92.12 243 ASP A C 1
ATOM 1846 O O . ASP A 1 243 ? 16.914 3.998 -9.234 1.00 92.12 243 ASP A O 1
ATOM 1850 N N . LEU A 1 244 ? 16.093 3.951 -11.322 1.00 91.94 244 LEU A N 1
ATOM 1851 C CA . LEU A 1 244 ? 14.817 3.337 -10.943 1.00 91.94 244 LEU A CA 1
ATOM 1852 C C . LEU A 1 244 ? 14.984 1.895 -10.448 1.00 91.94 244 LEU A C 1
ATOM 1854 O O . LEU A 1 244 ? 14.320 1.498 -9.491 1.00 91.94 244 LEU A O 1
ATOM 1858 N N . LEU A 1 245 ? 15.878 1.114 -11.063 1.00 91.25 245 LEU A N 1
ATOM 1859 C CA . LEU A 1 245 ? 16.161 -0.265 -10.655 1.00 91.25 245 LEU A CA 1
ATOM 1860 C C . LEU A 1 245 ? 16.736 -0.322 -9.233 1.00 91.25 245 LEU A C 1
ATOM 1862 O O . LEU A 1 245 ? 16.405 -1.221 -8.461 1.00 91.25 245 LEU A O 1
ATOM 1866 N N . PHE A 1 246 ? 17.577 0.650 -8.878 1.00 92.19 246 PHE A N 1
ATOM 1867 C CA . PHE A 1 246 ? 18.264 0.705 -7.591 1.00 92.19 246 PHE A CA 1
ATOM 1868 C C . PHE A 1 246 ? 17.618 1.638 -6.559 1.00 92.19 246 PHE A C 1
ATOM 1870 O O . PHE A 1 246 ? 18.144 1.737 -5.444 1.00 92.19 246 PHE A O 1
ATOM 1877 N N . ALA A 1 247 ? 16.484 2.271 -6.878 1.00 86.44 247 ALA A N 1
ATOM 1878 C CA . ALA A 1 247 ? 15.798 3.229 -6.007 1.00 86.44 247 ALA A CA 1
ATOM 1879 C C . ALA A 1 247 ? 15.472 2.651 -4.617 1.00 86.44 247 ALA A C 1
ATOM 1881 O O . ALA A 1 247 ? 15.642 3.327 -3.609 1.00 86.44 247 ALA A O 1
ATOM 1882 N N . ASN A 1 248 ? 15.088 1.371 -4.555 1.00 79.88 248 ASN A N 1
ATOM 1883 C CA . ASN A 1 248 ? 14.748 0.676 -3.305 1.00 79.88 248 ASN A CA 1
ATOM 1884 C C . ASN A 1 248 ? 15.865 -0.250 -2.792 1.00 79.88 248 ASN A C 1
ATOM 1886 O O . ASN A 1 248 ? 15.678 -0.977 -1.815 1.00 79.88 248 ASN A O 1
ATOM 1890 N N . SER A 1 249 ? 17.022 -0.272 -3.460 1.00 83.75 249 SER A N 1
ATOM 1891 C CA . SER A 1 249 ? 18.145 -1.116 -3.053 1.00 83.75 249 SER A CA 1
ATOM 1892 C C . SER A 1 249 ? 18.878 -0.498 -1.863 1.00 83.75 249 SER A C 1
ATOM 1894 O O . SER A 1 249 ? 19.243 0.680 -1.895 1.00 83.75 249 SER A O 1
ATOM 1896 N N . LYS A 1 250 ? 19.143 -1.320 -0.841 1.00 89.00 250 LYS A N 1
ATOM 1897 C CA . LYS A 1 250 ? 19.962 -0.966 0.332 1.00 89.00 250 LYS A CA 1
ATOM 1898 C C . LYS A 1 250 ? 21.471 -1.019 0.062 1.00 89.00 250 LYS A C 1
ATOM 1900 O O . LYS A 1 250 ? 22.248 -0.759 0.972 1.00 89.00 250 LYS A O 1
ATOM 1905 N N . ALA A 1 251 ? 21.885 -1.407 -1.146 1.00 87.75 251 ALA A N 1
ATOM 1906 C CA . ALA A 1 251 ? 23.296 -1.480 -1.498 1.00 87.75 251 ALA A CA 1
ATOM 1907 C C . ALA A 1 251 ? 23.963 -0.097 -1.428 1.00 87.75 251 ALA A C 1
ATOM 1909 O O . ALA A 1 251 ? 23.329 0.925 -1.703 1.00 87.75 251 ALA A O 1
ATOM 1910 N N . ASP A 1 252 ? 25.252 -0.091 -1.106 1.00 91.56 252 ASP A N 1
ATOM 1911 C CA . ASP A 1 252 ? 26.078 1.112 -1.135 1.00 91.56 252 ASP A CA 1
ATOM 1912 C C . ASP A 1 252 ? 26.106 1.739 -2.553 1.00 91.56 252 ASP A C 1
ATOM 1914 O O . ASP A 1 252 ? 26.074 0.998 -3.547 1.00 91.56 252 ASP A O 1
ATOM 1918 N N . PRO A 1 253 ? 26.163 3.081 -2.692 1.00 91.19 253 PRO A N 1
ATOM 1919 C CA . PRO A 1 253 ? 26.250 3.746 -3.993 1.00 91.19 253 PRO A CA 1
ATOM 1920 C C . PRO A 1 253 ? 27.380 3.233 -4.899 1.00 91.19 253 PRO A C 1
ATOM 1922 O O . PRO A 1 253 ? 27.174 3.122 -6.110 1.00 91.19 253 PRO A O 1
ATOM 1925 N N . GLN A 1 254 ? 28.541 2.866 -4.345 1.00 91.94 254 GLN A N 1
ATOM 1926 C CA . GLN A 1 254 ? 29.653 2.302 -5.118 1.00 91.94 254 GLN A CA 1
ATOM 1927 C C . GLN A 1 254 ? 29.305 0.925 -5.679 1.00 91.94 254 GLN A C 1
ATOM 1929 O O . GLN A 1 254 ? 29.567 0.646 -6.849 1.00 91.94 254 GLN A O 1
ATOM 1934 N N . VAL A 1 255 ? 28.635 0.084 -4.888 1.00 91.44 255 VAL A N 1
ATOM 1935 C CA . VAL A 1 255 ? 28.177 -1.239 -5.335 1.00 91.44 255 VAL A CA 1
ATOM 1936 C C . VAL A 1 255 ? 27.137 -1.100 -6.449 1.00 91.44 255 VAL A C 1
ATOM 1938 O O . VAL A 1 255 ? 27.212 -1.810 -7.452 1.00 91.44 255 VAL A O 1
ATOM 1941 N N . LYS A 1 256 ? 26.204 -0.144 -6.335 1.00 90.25 256 LYS A N 1
ATOM 1942 C CA . LYS A 1 256 ? 25.221 0.158 -7.394 1.00 90.25 256 LYS A CA 1
ATOM 1943 C C . LYS A 1 256 ? 25.905 0.591 -8.693 1.00 90.25 256 LYS A C 1
ATOM 1945 O O . LYS A 1 256 ? 25.542 0.120 -9.772 1.00 90.25 256 LYS A O 1
ATOM 1950 N N . LEU A 1 257 ? 26.917 1.456 -8.595 1.00 92.12 257 LEU A N 1
ATOM 1951 C CA . LEU A 1 257 ? 27.692 1.915 -9.747 1.00 92.12 257 LEU A CA 1
ATOM 1952 C C . LEU A 1 257 ? 28.475 0.768 -10.403 1.00 92.12 257 LEU A C 1
ATOM 1954 O O . LEU A 1 257 ? 28.464 0.645 -11.627 1.00 92.12 257 LEU A O 1
ATOM 1958 N N . GLN A 1 258 ? 29.102 -0.104 -9.611 1.00 92.62 258 GLN A N 1
ATOM 1959 C CA . GLN A 1 258 ? 29.794 -1.292 -10.119 1.00 92.62 258 GLN A CA 1
ATOM 1960 C C . GLN A 1 258 ? 28.833 -2.243 -10.840 1.00 92.62 258 GLN A C 1
ATOM 1962 O O . GLN A 1 258 ? 29.096 -2.623 -11.978 1.00 92.62 258 GLN A O 1
ATOM 1967 N N . GLN A 1 259 ? 27.688 -2.569 -10.233 1.00 90.75 259 GLN A N 1
ATOM 1968 C CA . GLN A 1 259 ? 26.671 -3.434 -10.844 1.00 90.75 259 GLN A CA 1
ATOM 1969 C C . GLN A 1 259 ? 26.148 -2.865 -12.166 1.00 90.75 259 GLN A C 1
ATOM 1971 O O . GLN A 1 259 ? 26.001 -3.596 -13.146 1.00 90.75 259 GLN A O 1
ATOM 1976 N N . LYS A 1 260 ? 25.907 -1.551 -12.216 1.00 94.12 260 LYS A N 1
ATOM 1977 C CA . LYS A 1 260 ? 25.541 -0.843 -13.446 1.00 94.12 260 LYS A CA 1
ATOM 1978 C C . LYS A 1 260 ? 26.614 -0.981 -14.522 1.00 94.12 260 LYS A C 1
ATOM 1980 O O . LYS A 1 260 ? 26.291 -1.316 -15.660 1.00 94.12 260 LYS A O 1
ATOM 1985 N N . ASN A 1 261 ? 27.874 -0.732 -14.171 1.00 92.94 261 ASN A N 1
ATOM 1986 C CA . ASN A 1 261 ? 28.981 -0.795 -15.120 1.00 92.94 261 ASN A CA 1
ATOM 1987 C C . ASN A 1 261 ? 29.157 -2.211 -15.674 1.00 92.94 261 ASN A C 1
ATOM 1989 O O . ASN A 1 261 ? 29.216 -2.355 -16.889 1.00 92.94 261 ASN A O 1
ATOM 1993 N N . ILE A 1 262 ? 29.120 -3.235 -14.814 1.00 92.69 262 ILE A N 1
ATOM 1994 C CA . ILE A 1 262 ? 29.177 -4.651 -15.210 1.00 92.69 262 ILE A CA 1
ATOM 1995 C C . ILE A 1 262 ? 28.030 -4.988 -16.169 1.00 92.69 262 ILE A C 1
ATOM 1997 O O . ILE A 1 262 ? 28.250 -5.542 -17.244 1.00 92.69 262 ILE A O 1
ATOM 2001 N N . ALA A 1 263 ? 26.796 -4.602 -15.838 1.00 91.62 263 ALA A N 1
ATOM 2002 C CA . ALA A 1 263 ? 25.653 -4.857 -16.709 1.00 91.62 263 ALA A CA 1
ATOM 2003 C C . ALA A 1 263 ? 25.810 -4.178 -18.084 1.00 91.62 263 ALA A C 1
ATOM 2005 O O . ALA A 1 263 ? 25.513 -4.786 -19.117 1.00 91.62 263 ALA A O 1
ATOM 2006 N N . LEU A 1 264 ? 26.309 -2.938 -18.127 1.00 92.81 264 LEU A N 1
ATOM 2007 C CA . LEU A 1 264 ? 26.559 -2.220 -19.378 1.00 92.81 264 LEU A CA 1
ATOM 2008 C C . LEU A 1 264 ? 27.684 -2.860 -20.202 1.00 92.81 264 LEU A C 1
ATOM 2010 O O . LEU A 1 264 ? 27.493 -3.083 -21.399 1.00 92.81 264 LEU A O 1
ATOM 2014 N N . SER A 1 265 ? 28.823 -3.184 -19.588 1.00 89.75 265 SER A N 1
ATOM 2015 C CA . SER A 1 265 ? 30.011 -3.682 -20.289 1.00 89.75 265 SER A CA 1
ATOM 2016 C C . SER A 1 265 ? 29.933 -5.159 -20.658 1.00 89.75 265 SER A C 1
ATOM 2018 O O . SER A 1 265 ? 30.377 -5.533 -21.740 1.00 89.75 265 SER A O 1
ATOM 2020 N N . GLU A 1 266 ? 29.372 -6.001 -19.794 1.00 90.31 266 GLU A N 1
ATOM 2021 C CA . GLU A 1 266 ? 29.416 -7.459 -19.958 1.00 90.31 266 GLU A CA 1
ATOM 2022 C C . GLU A 1 266 ? 28.119 -8.028 -20.520 1.00 90.31 266 GLU A C 1
ATOM 2024 O O . GLU A 1 266 ? 28.135 -9.043 -21.206 1.00 90.31 266 GLU A O 1
ATOM 2029 N N . THR A 1 267 ? 26.980 -7.372 -20.290 1.00 91.44 267 THR A N 1
ATOM 2030 C CA . THR A 1 267 ? 25.691 -7.868 -20.794 1.00 91.44 267 THR A CA 1
ATOM 2031 C C . THR A 1 267 ? 25.227 -7.069 -22.007 1.00 91.44 267 THR A C 1
ATOM 2033 O O . THR A 1 267 ? 25.061 -7.618 -23.101 1.00 91.44 267 THR A O 1
ATOM 2036 N N . TYR A 1 268 ? 25.037 -5.757 -21.850 1.00 93.25 268 TYR A N 1
ATOM 2037 C CA . TYR A 1 268 ? 24.430 -4.938 -22.899 1.00 93.25 268 TYR A CA 1
ATOM 2038 C C . TYR A 1 268 ? 25.368 -4.683 -24.077 1.00 93.25 268 TYR A C 1
ATOM 2040 O O . TYR A 1 268 ? 24.927 -4.795 -25.222 1.00 93.25 268 TYR A O 1
ATOM 2048 N N . LYS A 1 269 ? 26.663 -4.439 -23.835 1.00 93.75 269 LYS A N 1
ATOM 2049 C CA . LYS A 1 269 ? 27.659 -4.305 -24.910 1.00 93.75 269 LYS A CA 1
ATOM 2050 C C . LYS A 1 269 ? 27.681 -5.540 -25.811 1.00 93.75 269 LYS A C 1
ATOM 2052 O O . LYS A 1 269 ? 27.600 -5.407 -27.030 1.00 93.75 269 LYS A O 1
ATOM 2057 N N . ILE A 1 270 ? 27.712 -6.740 -25.223 1.00 93.12 270 ILE A N 1
ATOM 2058 C CA . ILE A 1 270 ? 27.708 -8.008 -25.968 1.00 93.12 270 ILE A CA 1
ATOM 2059 C C . ILE A 1 270 ? 26.426 -8.152 -26.798 1.00 93.12 270 ILE A C 1
ATOM 2061 O O . ILE A 1 270 ? 26.488 -8.538 -27.968 1.00 93.12 270 ILE A O 1
ATOM 2065 N N . ALA A 1 271 ? 25.264 -7.809 -26.237 1.00 91.88 271 ALA A N 1
ATOM 2066 C CA . ALA A 1 271 ? 23.997 -7.848 -26.967 1.00 91.88 271 ALA A CA 1
ATOM 2067 C C . ALA A 1 271 ? 23.977 -6.879 -28.165 1.00 91.88 271 ALA A C 1
ATOM 2069 O O . ALA A 1 271 ? 23.537 -7.257 -29.254 1.00 91.88 271 ALA A O 1
ATOM 2070 N N . ILE A 1 272 ? 24.504 -5.662 -27.996 1.00 93.25 272 ILE A N 1
ATOM 2071 C CA . ILE A 1 272 ? 24.623 -4.674 -29.077 1.00 93.25 272 ILE A CA 1
ATOM 2072 C C . ILE A 1 272 ? 25.563 -5.189 -30.174 1.00 93.25 272 ILE A C 1
ATOM 2074 O O . ILE A 1 272 ? 25.198 -5.158 -31.347 1.00 93.25 272 ILE A O 1
ATOM 2078 N N . ILE A 1 273 ? 26.729 -5.738 -29.812 1.00 92.88 273 ILE A N 1
ATOM 2079 C CA . ILE A 1 273 ? 27.673 -6.342 -30.769 1.00 92.88 273 ILE A CA 1
ATOM 2080 C C . ILE A 1 273 ? 26.986 -7.443 -31.584 1.00 92.88 273 ILE A C 1
ATOM 2082 O O . ILE A 1 273 ? 27.093 -7.463 -32.810 1.00 92.88 273 ILE A O 1
ATOM 2086 N N . ARG A 1 274 ? 26.238 -8.340 -30.927 1.00 91.38 274 ARG A N 1
ATOM 2087 C CA . ARG A 1 274 ? 25.493 -9.407 -31.615 1.00 91.38 274 ARG A CA 1
ATOM 2088 C C . ARG A 1 274 ? 24.484 -8.841 -32.613 1.00 91.38 274 ARG A C 1
ATOM 2090 O O . ARG A 1 274 ? 24.417 -9.342 -33.734 1.00 91.38 274 ARG A O 1
ATOM 2097 N N . ARG A 1 275 ? 23.753 -7.778 -32.253 1.00 89.94 275 ARG A N 1
ATOM 2098 C CA . ARG A 1 275 ? 22.836 -7.086 -33.175 1.00 89.94 275 ARG A CA 1
ATOM 2099 C C . ARG A 1 275 ? 23.583 -6.485 -34.366 1.00 89.94 275 ARG A C 1
ATOM 2101 O O . ARG A 1 275 ? 23.188 -6.739 -35.495 1.00 89.94 275 ARG A O 1
ATOM 2108 N N . VAL A 1 276 ? 24.689 -5.768 -34.138 1.00 89.69 276 VAL A N 1
ATOM 2109 C CA . VAL A 1 276 ? 25.534 -5.197 -35.207 1.00 89.69 276 VAL A CA 1
ATOM 2110 C C . VAL A 1 276 ? 25.960 -6.268 -36.213 1.00 89.69 276 VAL A C 1
ATOM 2112 O O . VAL A 1 276 ? 25.854 -6.065 -37.423 1.00 89.69 276 VAL A O 1
ATOM 2115 N N . LEU A 1 277 ? 26.434 -7.417 -35.725 1.00 89.19 277 LEU A N 1
ATOM 2116 C CA . LEU A 1 277 ? 26.868 -8.524 -36.578 1.00 89.19 277 LEU A CA 1
ATOM 2117 C C . LEU A 1 277 ? 25.699 -9.152 -37.351 1.00 89.19 277 LEU A C 1
ATOM 2119 O O . LEU A 1 277 ? 25.868 -9.489 -38.521 1.00 89.19 277 LEU A O 1
ATOM 2123 N N . ALA A 1 278 ? 24.523 -9.277 -36.731 1.00 86.81 278 ALA A N 1
ATOM 2124 C CA . ALA A 1 278 ? 23.320 -9.781 -37.391 1.00 86.81 278 ALA A CA 1
ATOM 2125 C C . ALA A 1 278 ? 22.842 -8.840 -38.514 1.00 86.81 278 ALA A C 1
ATOM 2127 O O . ALA A 1 278 ? 22.621 -9.292 -39.635 1.00 86.81 278 ALA A O 1
ATOM 2128 N N . THR A 1 279 ? 22.775 -7.529 -38.258 1.00 83.94 279 THR A N 1
ATOM 2129 C CA . THR A 1 279 ? 22.346 -6.511 -39.238 1.00 83.94 279 THR A CA 1
ATOM 2130 C C . THR A 1 279 ? 23.321 -6.355 -40.409 1.00 83.94 279 THR A C 1
ATOM 2132 O O . THR A 1 279 ? 22.928 -5.915 -41.485 1.00 83.94 279 THR A O 1
ATOM 2135 N N . ARG A 1 280 ? 24.592 -6.745 -40.245 1.00 81.31 280 ARG A N 1
ATOM 2136 C CA . ARG A 1 280 ? 25.600 -6.757 -41.323 1.00 81.31 280 ARG A CA 1
ATOM 2137 C C . ARG A 1 280 ? 25.608 -8.033 -42.164 1.00 81.31 280 ARG A C 1
ATOM 2139 O O . ARG A 1 280 ? 26.152 -8.021 -43.265 1.00 81.31 280 ARG A O 1
ATOM 2146 N N . LYS A 1 281 ? 24.982 -9.113 -41.689 1.00 68.31 281 LYS A N 1
ATOM 2147 C CA . LYS A 1 281 ? 24.865 -10.396 -42.399 1.00 68.31 281 LYS A CA 1
ATOM 2148 C C . LYS A 1 281 ? 23.593 -10.620 -43.260 1.00 68.31 281 LYS A C 1
ATOM 2150 O O . LYS A 1 281 ? 23.408 -11.762 -43.675 1.00 68.31 281 LYS A O 1
ATOM 2155 N N . PRO A 1 282 ? 22.722 -9.648 -43.620 1.00 55.31 282 PRO A N 1
ATOM 2156 C CA . PRO A 1 282 ? 21.532 -9.965 -44.415 1.00 55.31 282 PRO A CA 1
ATOM 2157 C C . PRO A 1 282 ? 21.846 -10.274 -45.892 1.00 55.31 282 PRO A C 1
ATOM 2159 O O . PRO A 1 282 ? 20.968 -10.741 -46.613 1.00 55.31 282 PRO A O 1
ATOM 2162 N N . SER A 1 283 ? 23.086 -10.073 -46.354 1.00 47.03 283 SER A N 1
ATOM 2163 C CA . SER A 1 283 ? 23.450 -10.173 -47.777 1.00 47.03 283 SER A CA 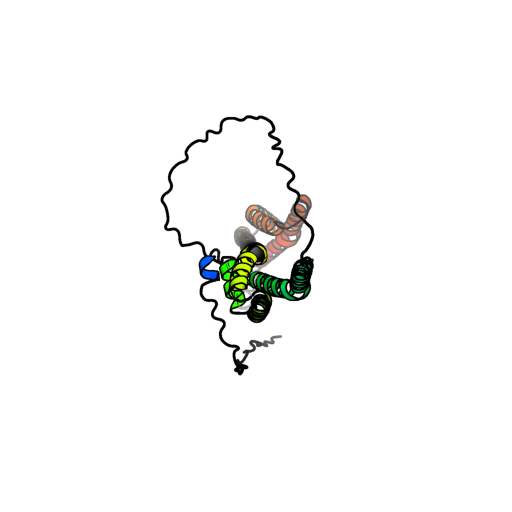1
ATOM 2164 C C . SER A 1 283 ? 23.967 -11.538 -48.254 1.00 47.03 283 SER A C 1
ATOM 2166 O O . SER A 1 283 ? 24.433 -11.618 -49.383 1.00 47.03 283 SER A O 1
ATOM 2168 N N . GLN A 1 284 ? 23.889 -12.613 -47.458 1.00 46.53 284 GLN A N 1
ATOM 2169 C CA . GLN A 1 284 ? 24.255 -13.965 -47.936 1.00 46.53 284 GLN A CA 1
ATOM 2170 C C . GLN A 1 284 ? 23.079 -14.943 -48.092 1.00 46.53 284 GLN A C 1
ATOM 2172 O O . GLN A 1 284 ? 23.296 -16.084 -48.476 1.00 46.53 284 GLN A O 1
ATOM 2177 N N . VAL A 1 285 ? 21.830 -14.513 -47.868 1.00 44.38 285 VAL A N 1
ATOM 2178 C CA . VAL A 1 285 ? 20.653 -15.406 -47.990 1.00 44.38 285 VAL A CA 1
ATOM 2179 C C . VAL A 1 285 ? 19.812 -15.135 -49.249 1.00 44.38 285 VAL A C 1
ATOM 2181 O O . VAL A 1 285 ? 18.998 -15.965 -49.632 1.00 44.38 285 VAL A O 1
ATOM 2184 N N . LYS A 1 286 ? 20.030 -14.023 -49.968 1.00 42.19 286 LYS A N 1
ATOM 2185 C CA . LYS A 1 286 ? 19.267 -13.709 -51.197 1.00 42.19 286 LYS A CA 1
ATOM 2186 C C . LYS A 1 286 ? 19.914 -14.138 -52.520 1.00 42.19 286 LYS A C 1
ATOM 2188 O O . LYS A 1 286 ? 19.281 -13.966 -53.552 1.00 42.19 286 LYS A O 1
ATOM 2193 N N . THR A 1 287 ? 21.097 -14.754 -52.506 1.00 44.31 287 THR A N 1
ATOM 2194 C CA . THR A 1 287 ? 21.780 -15.218 -53.737 1.00 44.31 287 THR A CA 1
ATOM 2195 C C . THR A 1 287 ? 21.798 -16.745 -53.891 1.00 44.31 287 THR A C 1
ATOM 2197 O O . THR A 1 287 ? 22.524 -17.259 -54.727 1.00 44.31 287 THR A O 1
ATOM 2200 N N . ALA A 1 288 ? 21.002 -17.479 -53.105 1.00 40.88 288 ALA A N 1
ATOM 2201 C CA . ALA A 1 288 ? 20.897 -18.943 -53.187 1.00 40.88 288 ALA A CA 1
ATOM 2202 C C . ALA A 1 288 ? 19.503 -19.444 -53.628 1.00 40.88 288 ALA A C 1
ATOM 2204 O O . ALA A 1 288 ? 19.211 -20.625 -53.498 1.00 40.88 288 ALA A O 1
ATOM 2205 N N . ILE A 1 289 ? 18.628 -18.557 -54.127 1.00 46.97 289 ILE A N 1
ATOM 2206 C CA . ILE A 1 289 ? 17.282 -18.914 -54.638 1.00 46.97 289 ILE A CA 1
ATOM 2207 C C . ILE A 1 289 ? 17.110 -18.482 -56.117 1.00 46.97 289 ILE A C 1
ATOM 2209 O O . ILE A 1 289 ? 16.001 -18.395 -56.627 1.00 46.97 289 ILE A O 1
ATOM 2213 N N . GLN A 1 290 ? 18.201 -18.199 -56.838 1.00 40.59 290 GLN A N 1
ATOM 2214 C CA . GLN A 1 290 ? 18.167 -17.949 -58.293 1.00 40.59 290 GLN A CA 1
ATOM 2215 C C . GLN A 1 290 ? 19.391 -18.522 -59.029 1.00 40.59 290 GLN A C 1
ATOM 2217 O O . GLN A 1 290 ? 19.928 -17.884 -59.934 1.00 40.59 290 GLN A O 1
ATOM 2222 N N . GLN A 1 291 ? 19.837 -19.719 -58.650 1.00 37.16 291 GLN A N 1
ATOM 2223 C CA . GLN A 1 291 ? 20.677 -20.557 -59.511 1.00 37.16 291 GLN A CA 1
ATOM 2224 C C . GLN A 1 291 ? 20.139 -21.979 -59.502 1.00 37.16 291 GLN A C 1
ATOM 2226 O O . GLN A 1 291 ? 19.800 -22.449 -58.393 1.00 37.16 291 GLN A O 1
#

Secondary structure (DSSP, 8-state):
---------------PPPPP---------STTTTSSPP----PPP-----------------------------------SSSHHHHHHHHHHIIIIIHHHHHHHHHHHHHHHHT-S---TT--HHHHHHHHHHTTTHHHHHHHHHHHHHHH-HHHHHHHHHHHIIIIIHHHHHHHHHHHHHHHHHHHHHHHHHHHHHHHHHHHHHHHHHHHHHHHT-TTS-HHHHHHHHHHHTHHHHHHHHHHHHTT--S-HHHHHHHHHHIIIIIIHHHHHHHHHHHH-GGGSSSSS--

pLDDT: mean 72.99, std 25.46, range [28.98, 97.81]

Foldseek 3Di:
DDDDDDDDPDDPDDDDDDDDDDDPPPPPPPQLVVVDPDPDDDDDDDDDDDDDDDDDDDDDDDDDDDDDDDDDDDDDDDPPDDPPVVVVVLVVLCVPQQVVLLVLLQVQLLVQLLPDPDDDPPDALSNSSVVSCVPVSVVSVVSNLVSLCVSPNDVVSSVVVNVCVVPPRRPSSVVSNVVNVVVVVVVVVVVVLVVQLVVLVVLLVVLLVVQLLVVLVPPPDQLLRSLVVSCVRSVVSLVSNLCSVCVPPPDDPVVSVVVSVCCSPPPSSVVSSVVSVVSNPPPPPVPPPPD

Sequence (291 aa):
MALFVSSAMAEVVERPWKDPAAPKEIRPTGFFNSLLPKKTQPHKPAAPVAGSINIIPEKRAAKVGKAKVRKKKPGQVEKVKTVEKNTDRKAEWWETVGNPAVFAFRDCSVKFAKNQTVVANTTTPANVITSAMKTSCQIEFAKMAGVLIGGLGEKSSNAMLTELAKTTFLPPVEIALQEQRSRQIAVAAQMTSKENLKTAKAGMFQCFSERTDRLTIAKNTQANTIADAVLAGCRAKSDAFFDLLFANSKADPQVKLQQKNIALSETYKIAIIRRVLATRKPSQVKTAIQQ